Protein AF-0000000086527646 (afdb_homodimer)

pLDDT: mean 82.74, std 19.67, range [22.3, 97.5]

Nearest PDB structures (foldseek):
  8any-assembly1_AO  TM=5.486E-01  e=7.284E+00  Homo sapiens
  6nrb-assembly1_5  TM=3.123E-01  e=3.271E+00  Homo sapiens
  8any-assembly1_AO  TM=5.491E-01  e=6.969E+00  Homo sapiens
  6nrb-assembly1_5  TM=3.124E-01  e=3.099E+00  Homo sapiens

Structure (mmCIF, N/CA/C/O backbone):
data_AF-0000000086527646-model_v1
#
loop_
_entity.id
_entity.type
_entity.pdbx_description
1 polymer 'Uncharacterized protein'
#
loop_
_atom_site.group_PDB
_atom_site.id
_atom_site.type_symbol
_atom_site.label_atom_id
_atom_site.label_alt_id
_atom_site.label_comp_id
_atom_site.label_asym_id
_atom_site.label_entity_id
_atom_site.label_seq_id
_atom_site.pdbx_PDB_ins_code
_atom_site.Cartn_x
_atom_site.Cartn_y
_atom_site.Cartn_z
_atom_site.occupancy
_atom_site.B_iso_or_equiv
_atom_site.auth_seq_id
_atom_site.auth_comp_id
_atom_site.auth_asym_id
_atom_site.auth_atom_id
_atom_site.pdbx_PDB_model_num
ATOM 1 N N . MET A 1 1 ? 7.031 30.953 24.25 1 30.55 1 MET A N 1
ATOM 2 C CA . MET A 1 1 ? 6.867 30.891 22.797 1 30.55 1 MET A CA 1
ATOM 3 C C . MET A 1 1 ? 6.746 29.453 22.312 1 30.55 1 MET A C 1
ATOM 5 O O . MET A 1 1 ? 7.617 28.625 22.594 1 30.55 1 MET A O 1
ATOM 9 N N . GLN A 1 2 ? 5.605 28.828 22.359 1 34.72 2 GLN A N 1
ATOM 10 C CA . GLN A 1 2 ? 5.363 27.406 22.125 1 34.72 2 GLN A CA 1
ATOM 11 C C . GLN A 1 2 ? 5.93 26.969 20.781 1 34.72 2 GLN A C 1
ATOM 13 O O . GLN A 1 2 ? 5.691 27.625 19.75 1 34.72 2 GLN A O 1
ATOM 18 N N . GLN A 1 3 ? 7.18 26.594 20.656 1 35.31 3 GLN A N 1
ATOM 19 C CA . GLN A 1 3 ? 7.844 26.094 19.453 1 35.31 3 GLN A CA 1
ATOM 20 C C . GLN A 1 3 ? 6.895 25.234 18.625 1 35.31 3 GLN A C 1
ATOM 22 O O . GLN A 1 3 ? 6.387 24.219 19.094 1 35.31 3 GLN A O 1
ATOM 27 N N . GLN A 1 4 ? 5.996 25.844 17.812 1 38.97 4 GLN A N 1
ATOM 28 C CA . GLN A 1 4 ? 5.086 25.188 16.875 1 38.97 4 GLN A CA 1
ATOM 29 C C . GLN A 1 4 ? 5.781 24.062 16.125 1 38.97 4 GLN A C 1
ATOM 31 O O . GLN A 1 4 ? 6.855 24.25 15.547 1 38.97 4 GLN A O 1
ATOM 36 N N . SER A 1 5 ? 5.766 22.938 16.594 1 48.06 5 SER A N 1
ATOM 37 C CA . SER A 1 5 ? 6.328 21.766 15.914 1 48.06 5 SER A CA 1
ATOM 38 C C . SER A 1 5 ? 6.18 21.906 14.398 1 48.06 5 SER A C 1
ATOM 40 O O . SER A 1 5 ? 5.16 22.391 13.914 1 48.06 5 SER A O 1
ATOM 42 N N . PRO A 1 6 ? 7.262 22.016 13.672 1 51.5 6 PRO A N 1
ATOM 43 C CA . PRO A 1 6 ? 7.211 22.25 12.227 1 51.5 6 PRO A CA 1
ATOM 44 C C . PRO A 1 6 ? 6.117 21.438 11.531 1 51.5 6 PRO A C 1
ATOM 46 O O . PRO A 1 6 ? 5.961 20.25 11.797 1 51.5 6 PRO A O 1
ATOM 49 N N . THR A 1 7 ? 4.957 22.062 11.172 1 67.38 7 THR A N 1
ATOM 50 C CA . THR A 1 7 ? 3.922 21.453 10.336 1 67.38 7 THR A CA 1
ATOM 51 C C . THR A 1 7 ? 4.535 20.797 9.102 1 67.38 7 THR A C 1
ATOM 53 O O . THR A 1 7 ? 5.234 21.453 8.328 1 67.38 7 THR A O 1
ATOM 56 N N . VAL A 1 8 ? 4.805 19.547 9.141 1 75.5 8 VAL A N 1
ATOM 57 C CA . VAL A 1 8 ? 5.285 18.812 7.973 1 75.5 8 VAL A CA 1
ATOM 58 C C . VAL A 1 8 ? 4.305 18.984 6.816 1 75.5 8 VAL A C 1
ATOM 60 O O . VAL A 1 8 ? 3.1 18.781 6.98 1 75.5 8 VAL A O 1
ATOM 63 N N . SER A 1 9 ? 4.828 19.625 5.727 1 82.38 9 SER A N 1
ATOM 64 C CA . SER A 1 9 ? 4.012 19.797 4.527 1 82.38 9 SER A CA 1
ATOM 65 C C . SER A 1 9 ? 4.199 18.641 3.557 1 82.38 9 SER A C 1
ATOM 67 O O . SER A 1 9 ? 5.203 17.922 3.623 1 82.38 9 SER A O 1
ATOM 69 N N . ILE A 1 10 ? 3.211 18.469 2.678 1 85.06 10 ILE A N 1
ATOM 70 C CA . ILE A 1 10 ? 3.256 17.438 1.651 1 85.06 10 ILE A CA 1
ATOM 71 C C . ILE A 1 10 ? 4.531 17.578 0.823 1 85.06 10 ILE A C 1
ATOM 73 O O . ILE A 1 10 ? 5.141 16.594 0.423 1 85.06 10 ILE A O 1
ATOM 77 N N . ASP A 1 11 ? 5.043 18.781 0.637 1 84.94 11 ASP A N 1
ATOM 78 C CA . ASP A 1 11 ? 6.223 19.062 -0.17 1 84.94 11 ASP A CA 1
ATOM 79 C C . ASP A 1 11 ? 7.492 18.562 0.517 1 84.94 11 ASP A C 1
ATOM 81 O O . ASP A 1 11 ? 8.477 18.234 -0.148 1 84.94 11 ASP A O 1
ATOM 85 N N . ASP A 1 12 ? 7.387 18.438 1.812 1 86.19 12 ASP A N 1
ATOM 86 C CA . ASP A 1 12 ? 8.539 17.984 2.584 1 86.19 12 ASP A CA 1
ATOM 87 C C . ASP A 1 12 ? 8.727 16.469 2.453 1 86.19 12 ASP A C 1
ATOM 89 O O . ASP A 1 12 ? 9.812 15.953 2.725 1 86.19 12 ASP A O 1
ATOM 93 N N . LEU A 1 13 ? 7.691 15.805 2.07 1 86.75 13 LEU A N 1
ATOM 94 C CA . LEU A 1 13 ? 7.727 14.344 2.035 1 86.75 13 LEU A CA 1
ATOM 95 C C . LEU A 1 13 ? 8.273 13.852 0.703 1 86.75 13 LEU A C 1
ATOM 97 O O . LEU A 1 13 ? 8.547 12.656 0.546 1 86.75 13 LEU A O 1
ATOM 101 N N . ASP A 1 14 ? 8.539 14.664 -0.226 1 83.88 14 ASP A N 1
ATOM 102 C CA . ASP A 1 14 ? 9.133 14.305 -1.513 1 83.88 14 ASP A CA 1
ATOM 103 C C . ASP A 1 14 ? 8.5 13.031 -2.068 1 83.88 14 ASP A C 1
ATOM 105 O O . ASP A 1 14 ? 9.211 12.086 -2.422 1 83.88 14 ASP A O 1
ATOM 109 N N . LEU A 1 15 ? 7.18 12.961 -2.148 1 86.94 15 LEU A N 1
ATOM 110 C CA . LEU A 1 15 ? 6.453 11.805 -2.664 1 86.94 15 LEU A CA 1
ATOM 111 C C . LEU A 1 15 ? 6.441 11.805 -4.188 1 86.94 15 LEU A C 1
ATOM 113 O O . LEU A 1 15 ? 6 12.773 -4.812 1 86.94 15 LEU A O 1
ATOM 117 N N . PRO A 1 16 ? 6.941 10.758 -4.688 1 83.69 16 PRO A N 1
ATOM 118 C CA . PRO A 1 16 ? 6.887 10.68 -6.152 1 83.69 16 PRO A CA 1
ATOM 119 C C . PRO A 1 16 ? 5.508 10.297 -6.672 1 83.69 16 PRO A C 1
ATOM 121 O O . PRO A 1 16 ? 4.789 9.531 -6.023 1 83.69 16 PRO A O 1
ATOM 124 N N . GLY A 1 17 ? 5.125 10.867 -7.816 1 84.94 17 GLY A N 1
ATOM 125 C CA . GLY A 1 17 ? 3.975 10.375 -8.562 1 84.94 17 GLY A CA 1
ATOM 126 C C . GLY A 1 17 ? 2.648 10.781 -7.945 1 84.94 17 GLY A C 1
ATOM 127 O O . GLY A 1 17 ? 1.656 10.062 -8.062 1 84.94 17 GLY A O 1
ATOM 128 N N . VAL A 1 18 ? 2.621 11.914 -7.293 1 90.25 18 VAL A N 1
ATOM 129 C CA . VAL A 1 18 ? 1.354 12.383 -6.738 1 90.25 18 VAL A CA 1
ATOM 130 C C . VAL A 1 18 ? 0.375 12.68 -7.871 1 90.25 18 VAL A C 1
ATOM 132 O O . VAL A 1 18 ? 0.661 13.5 -8.742 1 90.25 18 VAL A O 1
ATOM 135 N N . PRO A 1 19 ? -0.742 11.992 -7.832 1 91.19 19 PRO A N 1
ATOM 136 C CA . PRO A 1 19 ? -1.742 12.32 -8.852 1 91.19 19 PRO A CA 1
ATOM 137 C C . PRO A 1 19 ? -2.203 13.773 -8.773 1 91.19 19 PRO A C 1
ATOM 139 O O . PRO A 1 19 ? -2.379 14.312 -7.68 1 91.19 19 PRO A O 1
ATOM 142 N N . ASP A 1 20 ? -2.49 14.383 -9.922 1 92.06 20 ASP A N 1
ATOM 143 C CA . ASP A 1 20 ? -2.93 15.773 -9.977 1 92.06 20 ASP A CA 1
ATOM 144 C C . ASP A 1 20 ? -4.223 15.977 -9.195 1 92.06 20 ASP A C 1
ATOM 146 O O . ASP A 1 20 ? -4.406 17 -8.539 1 92.06 20 ASP A O 1
ATOM 150 N N . SER A 1 21 ? -5.02 14.945 -9.312 1 93.25 21 SER A N 1
ATOM 151 C CA . SER A 1 21 ? -6.332 15.031 -8.68 1 93.25 21 SER A CA 1
ATOM 152 C C . SER A 1 21 ? -6.211 15.062 -7.16 1 93.25 21 SER A C 1
ATOM 154 O O . SER A 1 21 ? -7.156 15.438 -6.465 1 93.25 21 SER A O 1
ATOM 156 N N . LEU A 1 22 ? -5.027 14.648 -6.684 1 94.56 22 LEU A N 1
ATOM 157 C CA . LEU A 1 22 ? -4.84 14.586 -5.238 1 94.56 22 LEU A CA 1
ATOM 158 C C . LEU A 1 22 ? -4.082 15.812 -4.738 1 94.56 22 LEU A C 1
ATOM 160 O O . LEU A 1 22 ? -4.051 16.078 -3.533 1 94.56 22 LEU A O 1
ATOM 164 N N . ARG A 1 23 ? -3.621 16.422 -5.816 1 88.12 23 ARG A N 1
ATOM 165 C CA . ARG A 1 23 ? -2.848 17.609 -5.441 1 88.12 23 ARG A CA 1
ATOM 166 C C . ARG A 1 23 ? -3.725 18.625 -4.734 1 88.12 23 ARG A C 1
ATOM 168 O O . ARG A 1 23 ? -4.816 18.953 -5.207 1 88.12 23 ARG A O 1
ATOM 175 N N . GLY A 1 24 ? -3.469 19.094 -3.594 1 89.5 24 GLY A N 1
ATOM 176 C CA . GLY A 1 24 ? -4.227 20.094 -2.848 1 89.5 24 GLY A CA 1
ATOM 177 C C . GLY A 1 24 ? -5.199 19.484 -1.857 1 89.5 24 GLY A C 1
ATOM 178 O O . GLY A 1 24 ? -5.793 20.188 -1.044 1 89.5 24 GLY A O 1
ATOM 179 N N . ARG A 1 25 ? -5.469 18.172 -2.145 1 94.75 25 ARG A N 1
ATOM 180 C CA . ARG A 1 25 ? -6.387 17.484 -1.238 1 94.75 25 ARG A CA 1
ATOM 181 C C . ARG A 1 25 ? -5.629 16.766 -0.128 1 94.75 25 ARG A C 1
ATOM 183 O O . ARG A 1 25 ? -6.219 16.391 0.886 1 94.75 25 ARG A O 1
ATOM 190 N N . LEU A 1 26 ? -4.344 16.594 -0.354 1 95.38 26 LEU A N 1
ATOM 191 C CA . LEU A 1 26 ? -3.551 15.797 0.574 1 95.38 26 LEU A CA 1
ATOM 192 C C . LEU A 1 26 ? -3.258 16.578 1.85 1 95.38 26 LEU A C 1
ATOM 194 O O . LEU A 1 26 ? -2.98 17.781 1.798 1 95.38 26 LEU A O 1
ATOM 198 N N . GLU A 1 27 ? -3.426 15.922 2.963 1 93.06 27 GLU A N 1
ATOM 199 C CA . GLU A 1 27 ? -3.016 16.422 4.27 1 93.06 27 GLU A CA 1
ATOM 200 C C . GLU A 1 27 ? -2.037 15.469 4.945 1 93.06 27 GLU A C 1
ATOM 202 O O . GLU A 1 27 ? -2.021 14.273 4.645 1 93.06 27 GLU A O 1
ATOM 207 N N . VAL A 1 28 ? -1.204 16.016 5.785 1 91.94 28 VAL A N 1
ATOM 208 C CA . VAL A 1 28 ? -0.198 15.242 6.496 1 91.94 28 VAL A CA 1
ATOM 209 C C . VAL A 1 28 ? -0.575 15.125 7.969 1 91.94 28 VAL A C 1
ATOM 211 O O . VAL A 1 28 ? -0.988 16.109 8.586 1 91.94 28 VAL A O 1
ATOM 214 N N . ASP A 1 29 ? -0.6 13.898 8.398 1 88.62 29 ASP A N 1
ATOM 215 C CA . ASP A 1 29 ? -0.748 13.625 9.828 1 88.62 29 ASP A CA 1
ATOM 216 C C . ASP A 1 29 ? 0.553 13.094 10.422 1 88.62 29 ASP A C 1
ATOM 218 O O . ASP A 1 29 ? 1.092 12.094 9.953 1 88.62 29 ASP A O 1
ATOM 222 N N . THR A 1 30 ? 1.054 13.75 11.422 1 83 30 THR A N 1
ATOM 223 C CA . THR A 1 30 ? 2.287 13.312 12.062 1 83 30 THR A CA 1
ATOM 224 C C . THR A 1 30 ? 2.002 12.75 13.453 1 83 30 THR A C 1
ATOM 226 O O . THR A 1 30 ? 2.928 12.453 14.219 1 83 30 THR A O 1
ATOM 229 N N . SER A 1 31 ? 0.784 12.719 13.789 1 72.5 31 SER A N 1
ATOM 230 C CA . SER A 1 31 ? 0.425 12.336 15.156 1 72.5 31 SER A CA 1
ATOM 231 C C . SER A 1 31 ? 0.468 10.82 15.328 1 72.5 31 SER A C 1
ATOM 233 O O . SER A 1 31 ? 0.806 10.328 16.406 1 72.5 31 SER A O 1
ATOM 235 N N . ALA A 1 32 ? 0.2 10.18 14.242 1 60.31 32 ALA A N 1
ATOM 236 C CA . ALA A 1 32 ? -0.006 8.742 14.383 1 60.31 32 ALA A CA 1
ATOM 237 C C . ALA A 1 32 ? 1.277 7.973 14.086 1 60.31 32 ALA A C 1
ATOM 239 O O . ALA A 1 32 ? 2.047 8.352 13.203 1 60.31 32 ALA A O 1
ATOM 240 N N . GLU A 1 33 ? 1.495 6.973 14.82 1 64.56 33 GLU A N 1
ATOM 241 C CA . GLU A 1 33 ? 2.467 5.902 14.625 1 64.56 33 GLU A CA 1
ATOM 242 C C . GLU A 1 33 ? 3.895 6.445 14.617 1 64.56 33 GLU A C 1
ATOM 244 O O . GLU A 1 33 ? 4.82 5.766 14.172 1 64.56 33 GLU A O 1
ATOM 249 N N . GLY A 1 34 ? 4.141 7.863 15.047 1 69.88 34 GLY A N 1
ATOM 250 C CA . GLY A 1 34 ? 5.484 8.398 15.188 1 69.88 34 GLY A CA 1
ATOM 251 C C . GLY A 1 34 ? 6.086 8.852 13.867 1 69.88 34 GLY A C 1
ATOM 252 O O . GLY A 1 34 ? 7.254 9.242 13.82 1 69.88 34 GLY A O 1
ATOM 253 N N . HIS A 1 35 ? 5.375 8.562 12.797 1 81 35 HIS A N 1
ATOM 254 C CA . HIS A 1 35 ? 5.859 9.055 11.508 1 81 35 HIS A CA 1
ATOM 255 C C . HIS A 1 35 ? 4.723 9.641 10.68 1 81 35 HIS A C 1
ATOM 257 O O . HIS A 1 35 ? 3.549 9.43 10.992 1 81 35 HIS A O 1
ATOM 263 N N . SER A 1 36 ? 5.133 10.391 9.727 1 89.19 36 SER A N 1
ATOM 264 C CA . SER A 1 36 ? 4.152 11.086 8.898 1 89.19 36 SER A CA 1
ATOM 265 C C . SER A 1 36 ? 3.318 10.102 8.078 1 89.19 36 SER A C 1
ATOM 267 O O . SER A 1 36 ? 3.846 9.117 7.562 1 89.19 36 SER A O 1
ATOM 269 N N . GLN A 1 37 ? 2.004 10.328 8.086 1 93 37 GLN A N 1
ATOM 270 C CA . GLN A 1 37 ? 1.072 9.695 7.16 1 93 37 GLN A CA 1
ATOM 271 C C . GLN A 1 37 ? 0.335 10.734 6.32 1 93 37 GLN A C 1
ATOM 273 O O . GLN A 1 37 ? 0.151 11.875 6.754 1 93 37 GLN A O 1
ATOM 278 N N . ILE A 1 38 ? -0.019 10.312 5.129 1 95.44 38 ILE A N 1
ATOM 279 C CA . ILE A 1 38 ? -0.785 11.227 4.289 1 95.44 38 ILE A CA 1
ATOM 280 C C . ILE A 1 38 ? -2.199 10.68 4.094 1 95.44 38 ILE A C 1
ATOM 282 O O . ILE A 1 38 ? -2.422 9.469 4.164 1 95.44 38 ILE A O 1
ATOM 286 N N . GLY A 1 39 ? -3.146 11.539 3.918 1 96.38 39 GLY A N 1
ATOM 287 C CA . GLY A 1 39 ? -4.535 11.195 3.668 1 96.38 39 GLY A CA 1
ATOM 288 C C . GLY A 1 39 ? -5.348 12.344 3.105 1 96.38 39 GLY A C 1
ATOM 289 O O . GLY A 1 39 ? -4.789 13.375 2.707 1 96.38 39 GLY A O 1
ATOM 290 N N . ILE A 1 40 ? -6.613 12.102 2.938 1 96.88 40 ILE A N 1
ATOM 291 C CA . ILE A 1 40 ? -7.574 13.133 2.555 1 96.88 40 ILE A CA 1
ATOM 292 C C . ILE A 1 40 ? -8.625 13.289 3.652 1 96.88 40 ILE A C 1
ATOM 294 O O . ILE A 1 40 ? -8.922 12.344 4.383 1 96.88 40 ILE A O 1
ATOM 298 N N . VAL A 1 41 ? -9.078 14.492 3.752 1 95.75 41 VAL A N 1
ATOM 299 C CA . VAL A 1 41 ? -10.125 14.719 4.738 1 95.75 41 VAL A CA 1
ATOM 300 C C . VAL A 1 41 ? -11.492 14.422 4.125 1 95.75 41 VAL A C 1
ATOM 302 O O . VAL A 1 41 ? -11.812 14.906 3.037 1 95.75 41 VAL A O 1
ATOM 305 N N . HIS A 1 42 ? -12.234 13.547 4.746 1 95.5 42 HIS A N 1
ATOM 306 C CA . HIS A 1 42 ? -13.609 13.211 4.391 1 95.5 42 HIS A CA 1
ATOM 307 C C . HIS A 1 42 ? -14.523 13.281 5.609 1 95.5 42 HIS A C 1
ATOM 309 O O . HIS A 1 42 ? -14.305 12.578 6.598 1 95.5 42 HIS A O 1
ATOM 315 N N . ASP A 1 43 ? -15.531 14.211 5.594 1 95.56 43 ASP A N 1
ATOM 316 C CA . ASP A 1 43 ? -16.469 14.422 6.688 1 95.56 43 ASP A CA 1
ATOM 317 C C . ASP A 1 43 ? -15.742 14.703 7.996 1 95.56 43 ASP A C 1
ATOM 319 O O . ASP A 1 43 ? -16.078 14.141 9.039 1 95.56 43 ASP A O 1
ATOM 323 N N . GLY A 1 44 ? -14.664 15.375 7.887 1 93.56 44 GLY A N 1
ATOM 324 C CA . GLY A 1 44 ? -13.945 15.859 9.055 1 93.56 44 GLY A CA 1
ATOM 325 C C . GLY A 1 44 ? -12.922 14.867 9.578 1 93.56 44 GLY A C 1
ATOM 326 O O . GLY A 1 44 ? -12.258 15.133 10.578 1 93.56 44 GLY A O 1
ATOM 327 N N . VAL A 1 45 ? -12.82 13.711 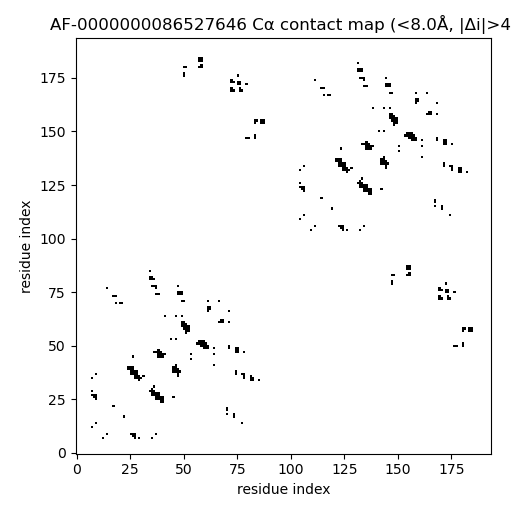8.93 1 94.38 45 VAL A N 1
ATOM 328 C CA . VAL A 1 45 ? -11.883 12.688 9.367 1 94.38 45 VAL A CA 1
ATOM 329 C C . VAL A 1 45 ? -10.789 12.5 8.32 1 94.38 45 VAL A C 1
ATOM 331 O O . VAL A 1 45 ? -11.07 12.484 7.117 1 94.38 45 VAL A O 1
ATOM 334 N N . LEU A 1 46 ? -9.5 12.438 8.805 1 94.56 46 LEU A N 1
ATOM 335 C CA . LEU A 1 46 ? -8.398 12.172 7.887 1 94.56 46 LEU A CA 1
ATOM 336 C C . LEU A 1 46 ? -8.336 10.695 7.523 1 94.56 46 LEU A C 1
ATOM 338 O O . LEU A 1 46 ? -8.062 9.852 8.383 1 94.56 46 LEU A O 1
ATOM 342 N N . ILE A 1 47 ? -8.57 10.422 6.242 1 96.12 47 ILE A N 1
ATOM 343 C CA . ILE A 1 47 ? -8.562 9.055 5.734 1 96.12 47 ILE A CA 1
ATOM 344 C C . ILE A 1 47 ? -7.168 8.703 5.219 1 96.12 47 ILE A C 1
ATOM 346 O O . ILE A 1 47 ? -6.746 9.211 4.172 1 96.12 47 ILE A O 1
ATOM 350 N N . THR A 1 48 ? -6.516 7.789 5.988 1 95.69 48 THR A N 1
ATOM 351 C CA . THR A 1 48 ? -5.176 7.375 5.594 1 95.69 48 THR A CA 1
ATOM 352 C C . THR A 1 48 ? -5.195 5.957 5.031 1 95.69 48 THR A C 1
ATOM 354 O O . THR A 1 48 ? -4.242 5.531 4.375 1 95.69 48 THR A O 1
ATOM 357 N N . ALA A 1 49 ? -6.266 5.227 5.355 1 95.88 49 ALA A N 1
ATOM 358 C CA . ALA A 1 49 ? -6.477 3.855 4.902 1 95.88 49 ALA A CA 1
ATOM 359 C C . ALA A 1 49 ? -7.789 3.727 4.133 1 95.88 49 ALA A C 1
ATOM 361 O O . ALA A 1 49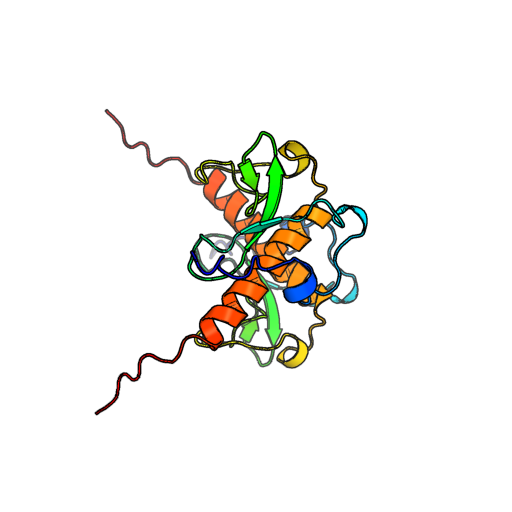 ? -8.805 3.305 4.691 1 95.88 49 ALA A O 1
ATOM 362 N N . PRO A 1 50 ? -7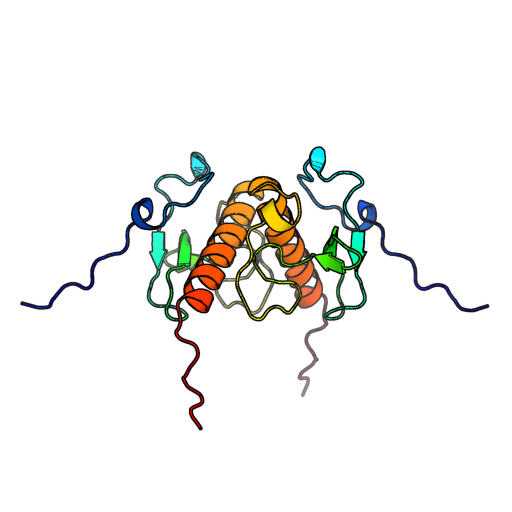.676 3.998 2.889 1 97 50 PRO A N 1
ATOM 363 C CA . PRO A 1 50 ? -8.906 4.246 2.139 1 97 50 PRO A CA 1
ATOM 364 C C . PRO A 1 50 ? -9.695 2.965 1.857 1 97 50 PRO A C 1
ATOM 366 O O . PRO A 1 50 ? -10.812 3.023 1.341 1 97 50 PRO A O 1
ATOM 369 N N . TYR A 1 51 ? -9.133 1.828 2.238 1 96.56 51 TYR A N 1
ATOM 370 C CA . TYR A 1 51 ? -9.852 0.575 2.031 1 96.56 51 TYR A CA 1
ATOM 371 C C . TYR A 1 51 ? -10.461 0.074 3.332 1 96.56 51 TYR A C 1
ATOM 373 O O . TYR A 1 51 ? -11.086 -0.989 3.363 1 96.56 51 TYR A O 1
ATOM 381 N N . TYR A 1 52 ? -10.32 0.878 4.395 1 95.06 52 TYR A N 1
ATOM 382 C CA . TYR A 1 52 ? -10.945 0.605 5.684 1 95.06 52 TYR A CA 1
ATOM 383 C C . TYR A 1 52 ? -11.961 1.681 6.039 1 95.06 52 TYR A C 1
ATOM 385 O O . TYR A 1 52 ? -11.82 2.838 5.637 1 95.06 52 TYR A O 1
ATOM 393 N N . ASP A 1 53 ? -12.867 1.259 6.824 1 93.44 53 ASP A N 1
ATOM 394 C CA . ASP A 1 53 ? -13.797 2.254 7.355 1 93.44 53 ASP A CA 1
ATOM 395 C C . ASP A 1 53 ? -13.117 3.127 8.406 1 93.44 53 ASP A C 1
ATOM 397 O O . ASP A 1 53 ? -11.969 2.881 8.781 1 93.44 53 ASP A O 1
ATOM 401 N N . VAL A 1 54 ? -13.695 4.266 8.758 1 90.75 54 VAL A N 1
ATOM 402 C CA . VAL A 1 54 ? -13.102 5.242 9.672 1 90.75 54 VAL A CA 1
ATOM 403 C C . VAL A 1 54 ? -12.727 4.562 10.984 1 90.75 54 VAL A C 1
ATOM 405 O O . VAL A 1 54 ? -11.695 4.883 11.578 1 90.75 54 VAL A O 1
ATOM 408 N N . GLY A 1 55 ? -13.445 3.523 11.391 1 85.69 55 GLY A N 1
ATOM 409 C CA . GLY A 1 55 ? -13.133 2.793 12.609 1 85.69 55 GLY A CA 1
ATOM 410 C C . GLY A 1 55 ? -12.156 1.649 12.383 1 85.69 55 GLY A C 1
ATOM 411 O O . GLY A 1 55 ? -11.742 0.987 13.336 1 85.69 55 GLY A O 1
ATOM 412 N N . MET A 1 56 ? -11.711 1.44 11.219 1 87.38 56 MET A N 1
ATOM 413 C CA . MET A 1 56 ? -10.758 0.413 10.812 1 87.38 56 MET A CA 1
ATOM 414 C C . MET A 1 56 ? -11.219 -0.968 11.273 1 87.38 56 MET A C 1
ATOM 416 O O . MET A 1 56 ? -10.398 -1.8 11.672 1 87.38 56 MET A O 1
ATOM 420 N N . THR A 1 57 ? -12.438 -1.133 11.344 1 85.94 57 THR A N 1
ATOM 421 C CA . THR A 1 57 ? -12.984 -2.412 11.789 1 85.94 57 THR A CA 1
ATOM 422 C C . THR A 1 57 ? -13.547 -3.201 10.617 1 85.94 57 THR A C 1
ATOM 424 O O . THR A 1 57 ? -13.789 -4.406 10.727 1 85.94 57 THR A O 1
ATOM 427 N N . GLY A 1 58 ? -13.719 -2.516 9.508 1 87.88 58 GLY A N 1
ATOM 428 C CA . GLY A 1 58 ? -14.305 -3.154 8.336 1 87.88 58 GLY A CA 1
ATOM 429 C C . GLY A 1 58 ? -13.797 -2.572 7.031 1 87.88 58 GLY A C 1
ATOM 430 O O . GLY A 1 58 ? -12.922 -1.703 7.027 1 87.88 58 GLY A O 1
ATOM 431 N N . ARG A 1 59 ? -14.242 -3.141 6.027 1 93.44 59 ARG 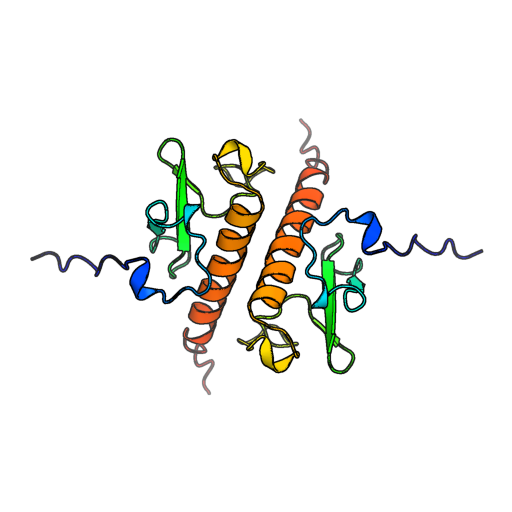A N 1
ATOM 432 C CA . ARG A 1 59 ? -13.859 -2.734 4.68 1 93.44 59 ARG A CA 1
ATOM 433 C C . ARG A 1 59 ? -14.641 -1.501 4.234 1 93.44 59 ARG A C 1
ATOM 435 O O . ARG A 1 59 ? -15.789 -1.313 4.633 1 93.44 59 ARG A O 1
ATOM 442 N N . ALA A 1 60 ? -13.977 -0.65 3.459 1 95 60 ALA A N 1
ATOM 443 C CA . ALA A 1 60 ? -14.617 0.467 2.766 1 95 60 ALA A CA 1
ATOM 444 C C . ALA A 1 60 ? -14.195 0.511 1.298 1 95 60 ALA A C 1
ATOM 446 O O . ALA A 1 60 ? -13.156 -0.03 0.927 1 95 60 ALA A O 1
ATOM 447 N N . GLU A 1 61 ? -15.055 1.088 0.539 1 95.94 61 GLU A N 1
ATOM 448 C CA . GLU A 1 61 ? -14.711 1.386 -0.848 1 95.94 61 GLU A CA 1
ATOM 449 C C . GLU A 1 61 ? -14.188 2.811 -0.994 1 95.94 61 GLU A C 1
ATOM 451 O O . GLU A 1 61 ? -14.773 3.75 -0.445 1 95.94 61 GLU A O 1
ATOM 456 N N . PRO A 1 62 ? -13.125 2.941 -1.72 1 96.69 62 PRO A N 1
ATOM 457 C CA . PRO A 1 62 ? -12.547 4.277 -1.876 1 96.69 62 PRO A CA 1
ATOM 458 C C . PRO A 1 62 ? -13.562 5.312 -2.35 1 96.69 62 PRO A C 1
ATOM 460 O O . PRO A 1 62 ? -13.484 6.48 -1.97 1 96.69 62 PRO A O 1
ATOM 463 N N . ASN A 1 63 ? -14.516 4.898 -3.119 1 97.06 63 ASN A N 1
ATOM 464 C CA . ASN A 1 63 ? -15.516 5.828 -3.641 1 97.06 63 ASN A CA 1
ATOM 465 C C . ASN A 1 63 ? -16.344 6.441 -2.52 1 97.06 63 ASN A C 1
ATOM 467 O O . ASN A 1 63 ? -16.922 7.52 -2.684 1 97.06 63 ASN A O 1
ATOM 471 N N . GLU A 1 64 ? -16.438 5.785 -1.404 1 96.69 64 GLU A N 1
ATOM 472 C CA . GLU A 1 64 ? -17.141 6.332 -0.241 1 96.69 64 GLU A CA 1
ATOM 473 C C . GLU A 1 64 ? -16.453 7.609 0.254 1 96.69 64 GLU A C 1
ATOM 475 O O . GLU A 1 64 ? -17.109 8.453 0.877 1 96.69 64 GLU A O 1
ATOM 480 N N . TYR A 1 65 ? -15.188 7.719 -0.106 1 97.5 65 TYR A N 1
ATOM 481 C CA . TYR A 1 65 ? -14.43 8.883 0.338 1 97.5 65 TYR A CA 1
ATOM 482 C C . TYR A 1 65 ? -14.141 9.82 -0.826 1 97.5 65 TYR A C 1
ATOM 484 O O . TYR A 1 65 ? -13.312 10.727 -0.711 1 97.5 65 TYR A O 1
ATOM 492 N N . GLY A 1 66 ? -14.758 9.539 -1.96 1 96.62 66 GLY A N 1
ATOM 493 C CA . GLY A 1 66 ? -14.555 10.383 -3.127 1 96.62 66 GLY A CA 1
ATOM 494 C C . GLY A 1 66 ? -13.234 10.117 -3.828 1 96.62 66 GLY A C 1
ATOM 495 O O . GLY A 1 66 ? -12.695 10.992 -4.508 1 96.62 66 GLY A O 1
ATOM 496 N N . LEU A 1 67 ? -12.688 8.945 -3.645 1 97.31 67 LEU A N 1
ATOM 497 C CA . LEU A 1 67 ? -11.422 8.578 -4.262 1 97.31 67 LEU A CA 1
ATOM 498 C C . LEU A 1 67 ? -11.633 7.566 -5.379 1 97.31 67 LEU A C 1
ATOM 500 O O . LEU A 1 67 ? -12.492 6.688 -5.277 1 97.31 67 LEU A O 1
ATOM 504 N N . THR A 1 68 ? -10.852 7.73 -6.395 1 95.38 68 THR A N 1
ATOM 505 C CA . THR A 1 68 ? -10.727 6.645 -7.363 1 95.38 68 THR A CA 1
ATOM 506 C C . THR A 1 68 ? -9.82 5.543 -6.824 1 95.38 68 THR A C 1
ATOM 508 O O . THR A 1 68 ? -9.125 5.738 -5.824 1 95.38 68 THR A O 1
ATOM 511 N N . ILE A 1 69 ? -9.828 4.43 -7.453 1 94.38 69 ILE A N 1
ATOM 512 C CA . ILE A 1 69 ? -8.953 3.324 -7.074 1 94.38 69 ILE A CA 1
ATOM 513 C C . ILE A 1 69 ? -7.496 3.76 -7.191 1 94.38 69 ILE A C 1
ATOM 515 O O . ILE A 1 69 ? -6.684 3.479 -6.309 1 94.38 69 ILE A O 1
ATOM 519 N N . ALA A 1 70 ? -7.203 4.512 -8.25 1 93.19 70 ALA A N 1
ATOM 520 C CA . ALA A 1 70 ? -5.836 4.977 -8.461 1 93.19 70 ALA A CA 1
ATOM 521 C C . ALA A 1 70 ? -5.387 5.902 -7.332 1 93.19 70 ALA A C 1
ATOM 523 O O . ALA A 1 70 ? -4.254 5.805 -6.859 1 93.19 70 ALA A O 1
ATOM 524 N N . GLU A 1 71 ? -6.273 6.723 -6.918 1 95.75 71 GLU A N 1
ATOM 525 C CA . GLU A 1 71 ? -5.965 7.641 -5.824 1 95.75 71 GLU A CA 1
ATOM 526 C C . GLU A 1 71 ? -5.781 6.891 -4.512 1 95.75 71 GLU A C 1
ATOM 528 O O . GLU A 1 71 ? -4.855 7.172 -3.75 1 95.75 71 GLU A O 1
ATOM 533 N N . ALA A 1 72 ? -6.641 5.93 -4.258 1 97.25 72 ALA A N 1
ATOM 534 C CA . ALA A 1 72 ? -6.555 5.113 -3.049 1 97.25 72 ALA A CA 1
ATOM 535 C C . ALA A 1 72 ? -5.254 4.309 -3.023 1 97.25 72 ALA A C 1
ATOM 537 O O . ALA A 1 72 ? -4.578 4.246 -1.996 1 97.25 72 ALA A O 1
ATOM 538 N N . ASP A 1 73 ? -4.914 3.773 -4.141 1 96 73 ASP A N 1
ATOM 539 C CA . ASP A 1 73 ? -3.672 3.014 -4.258 1 96 73 ASP A CA 1
ATOM 540 C C . ASP A 1 73 ? -2.459 3.895 -3.967 1 96 73 ASP A C 1
ATOM 542 O O . ASP A 1 73 ? -1.5 3.449 -3.332 1 96 73 ASP A O 1
ATOM 546 N N . PHE A 1 74 ? -2.488 5.086 -4.398 1 95.56 74 PHE A N 1
ATOM 547 C CA . PHE A 1 74 ? -1.392 6.012 -4.141 1 95.56 74 PHE A CA 1
ATOM 548 C C . PHE A 1 74 ? -1.218 6.238 -2.643 1 95.56 74 PHE A C 1
ATOM 550 O O . PHE A 1 74 ? -0.099 6.188 -2.127 1 95.56 74 PHE A O 1
ATOM 557 N N . LEU A 1 75 ? -2.318 6.5 -1.966 1 96.88 75 LEU A N 1
ATOM 558 C CA . LEU A 1 75 ? -2.252 6.75 -0.53 1 96.88 75 LEU A CA 1
ATOM 559 C C . LEU A 1 75 ? -1.65 5.555 0.202 1 96.88 75 LEU A C 1
ATOM 561 O O . LEU A 1 75 ? -0.782 5.723 1.062 1 96.88 75 LEU A O 1
ATOM 565 N N . VAL A 1 76 ? -2.098 4.387 -0.161 1 96.88 76 VAL A N 1
ATOM 566 C CA . VAL A 1 76 ? -1.618 3.164 0.476 1 96.88 76 VAL A CA 1
ATOM 567 C C . VAL A 1 76 ? -0.114 3.023 0.256 1 96.88 76 VAL A C 1
ATOM 569 O O . VAL A 1 76 ? 0.643 2.82 1.209 1 96.88 76 VAL A O 1
ATOM 572 N N . ALA A 1 77 ? 0.301 3.172 -0.958 1 96.44 77 ALA A N 1
ATOM 573 C CA . ALA A 1 77 ? 1.706 2.977 -1.306 1 96.44 77 ALA A CA 1
ATOM 574 C C . ALA A 1 77 ? 2.582 4.055 -0.675 1 96.44 77 ALA A C 1
ATOM 576 O O . ALA A 1 77 ? 3.664 3.762 -0.16 1 96.44 77 ALA A O 1
ATOM 577 N N . ALA A 1 78 ? 2.148 5.285 -0.739 1 95.06 78 ALA A N 1
ATOM 578 C CA . ALA A 1 78 ? 2.904 6.387 -0.151 1 95.06 78 ALA A CA 1
ATOM 579 C C . ALA A 1 78 ? 3.098 6.184 1.349 1 95.06 78 ALA A C 1
ATOM 581 O O . ALA A 1 78 ? 4.195 6.379 1.873 1 95.06 78 ALA A O 1
ATOM 582 N N . ASN A 1 79 ? 2.076 5.754 2.033 1 94.94 79 ASN A N 1
ATOM 583 C CA . ASN A 1 79 ? 2.17 5.566 3.479 1 94.94 79 ASN A CA 1
ATOM 584 C C . ASN A 1 79 ? 3.066 4.383 3.834 1 94.94 79 ASN A C 1
ATOM 586 O O . ASN A 1 79 ? 3.754 4.406 4.855 1 94.94 79 ASN A O 1
ATOM 590 N N . GLU A 1 80 ? 3.039 3.4 2.992 1 94.12 80 GLU A N 1
ATOM 591 C CA . GLU A 1 80 ? 3.99 2.309 3.184 1 94.12 80 GLU A CA 1
ATOM 592 C C . GLU A 1 80 ? 5.43 2.805 3.068 1 94.12 80 GLU A C 1
ATOM 594 O O . GLU A 1 80 ? 6.277 2.465 3.895 1 94.12 80 GLU A O 1
ATOM 599 N N . ARG A 1 81 ? 5.711 3.607 2.098 1 93 81 ARG A N 1
ATOM 600 C CA . ARG A 1 81 ? 7.059 4.141 1.917 1 93 81 ARG A CA 1
ATOM 601 C C . ARG A 1 81 ? 7.473 4.996 3.111 1 93 81 ARG A C 1
ATOM 603 O O . ARG A 1 81 ? 8.609 4.906 3.582 1 93 81 ARG A O 1
ATOM 610 N N . LEU A 1 82 ? 6.578 5.793 3.584 1 91.12 82 LEU A N 1
ATOM 611 C CA . LEU A 1 82 ? 6.863 6.637 4.738 1 91.12 82 LEU A CA 1
ATOM 612 C C . LEU A 1 82 ? 7.137 5.793 5.977 1 91.12 82 LEU A C 1
ATOM 614 O O . LEU A 1 82 ? 8.031 6.109 6.766 1 91.12 82 LEU A O 1
ATOM 618 N N . THR A 1 83 ? 6.375 4.727 6.121 1 90.5 83 THR A N 1
ATOM 619 C CA . THR A 1 83 ? 6.555 3.828 7.254 1 90.5 83 THR A CA 1
ATOM 620 C C . THR A 1 83 ? 7.926 3.168 7.211 1 90.5 83 THR A C 1
ATOM 622 O O . THR A 1 83 ? 8.625 3.104 8.227 1 90.5 83 THR A O 1
ATOM 625 N N . VAL A 1 84 ? 8.305 2.736 6.121 1 90.44 84 VAL A N 1
ATOM 626 C CA . VAL A 1 84 ? 9.578 2.045 5.949 1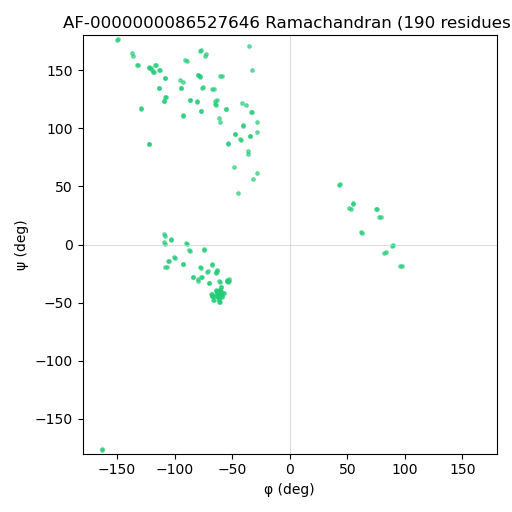 90.44 84 VAL A CA 1
ATOM 627 C C . VAL A 1 84 ? 10.734 3.016 6.191 1 90.44 84 VAL A C 1
ATOM 629 O O . VAL A 1 84 ? 11.727 2.66 6.824 1 90.44 84 VAL A O 1
ATOM 632 N N . GLU A 1 85 ? 10.594 4.203 5.617 1 87.06 85 GLU A N 1
ATOM 633 C CA . GLU A 1 85 ? 11.609 5.227 5.82 1 87.06 85 GLU A CA 1
ATOM 634 C C . GLU A 1 85 ? 11.797 5.535 7.301 1 87.06 85 GLU A C 1
ATOM 636 O O . GLU A 1 85 ? 12.93 5.664 7.777 1 87.06 85 GLU A O 1
ATOM 641 N N . TYR A 1 86 ? 10.711 5.609 7.961 1 84.94 86 TYR A N 1
ATOM 642 C CA . TYR A 1 86 ? 10.766 5.891 9.391 1 84.94 86 TYR A CA 1
ATOM 643 C C . TYR A 1 86 ? 11.43 4.742 10.141 1 84.94 86 TYR A C 1
ATOM 645 O O . TYR A 1 86 ? 12.297 4.973 10.992 1 84.94 86 TYR A O 1
ATOM 653 N N . ALA A 1 87 ? 11.023 3.514 9.875 1 83.31 87 ALA A N 1
ATOM 654 C CA . ALA A 1 87 ? 11.547 2.334 10.555 1 83.31 87 ALA A CA 1
ATOM 655 C C . ALA A 1 87 ? 13.047 2.182 10.312 1 83.31 87 ALA A C 1
ATOM 657 O O . ALA A 1 87 ? 13.773 1.657 11.164 1 83.31 87 ALA A O 1
ATOM 658 N N . SER A 1 88 ? 13.461 2.611 9.18 1 82.19 88 SER A N 1
ATOM 659 C CA . SER A 1 88 ? 14.867 2.459 8.828 1 82.19 88 SER A CA 1
ATOM 660 C C . SER A 1 88 ? 15.727 3.49 9.555 1 82.19 88 SER A C 1
ATOM 662 O O . SER A 1 88 ? 16.938 3.303 9.695 1 82.19 88 SER A O 1
ATOM 664 N N . ARG A 1 89 ? 15.109 4.637 9.867 1 74.69 89 ARG A N 1
ATOM 665 C CA . ARG A 1 89 ? 15.836 5.684 10.57 1 74.69 89 ARG A CA 1
ATOM 666 C C . ARG A 1 89 ? 15.828 5.438 12.078 1 74.69 89 ARG A C 1
ATOM 668 O O . ARG A 1 89 ? 16.641 6.004 12.812 1 74.69 89 ARG A O 1
ATOM 675 N N . ALA A 1 90 ? 14.766 4.766 12.484 1 61.97 90 ALA A N 1
ATOM 676 C CA . ALA A 1 90 ? 14.727 4.523 13.922 1 61.97 90 ALA A CA 1
ATOM 677 C C . ALA A 1 90 ? 15.93 3.705 14.383 1 61.97 90 ALA A C 1
ATOM 679 O O . ALA A 1 90 ? 16.281 2.697 13.758 1 61.97 90 ALA A O 1
ATOM 680 N N . PRO A 1 91 ? 16.734 4.391 14.977 1 53.22 91 PRO A N 1
ATOM 681 C CA . PRO A 1 91 ? 17.953 3.734 15.438 1 53.22 91 PRO A CA 1
ATOM 682 C C . PRO A 1 91 ? 17.703 2.316 15.953 1 53.22 91 PRO A C 1
ATOM 684 O O . PRO A 1 91 ? 16.625 2.023 16.469 1 53.22 91 PRO A O 1
ATOM 687 N N . ALA A 1 92 ? 18.359 1.312 15.32 1 43.5 92 ALA A N 1
ATOM 688 C CA . ALA A 1 92 ? 18.438 0.034 16.031 1 43.5 92 ALA A CA 1
ATOM 689 C C . ALA A 1 92 ? 18.547 0.241 17.531 1 43.5 92 ALA A C 1
ATOM 691 O O . ALA A 1 92 ? 19.312 1.081 18 1 43.5 92 ALA A O 1
ATOM 692 N N . ALA A 1 93 ? 17.516 0.246 18.266 1 36.53 93 ALA A N 1
ATOM 693 C CA . ALA A 1 93 ? 17.891 0.109 19.656 1 36.53 93 ALA A CA 1
ATOM 694 C C . ALA A 1 93 ? 19.203 -0.66 19.797 1 36.53 93 ALA A C 1
ATOM 696 O O . ALA A 1 93 ? 19.375 -1.721 19.188 1 36.53 93 ALA A O 1
ATOM 697 N N . ASP A 1 94 ? 20.25 -0.081 19.922 1 33.88 94 ASP A N 1
ATOM 698 C CA . ASP A 1 94 ? 21.469 -0.692 20.453 1 33.88 94 ASP A CA 1
ATOM 699 C C . ASP A 1 94 ? 21.141 -1.821 21.422 1 33.88 94 ASP A C 1
ATOM 701 O O . ASP A 1 94 ? 20.688 -1.571 22.547 1 33.88 94 ASP A O 1
ATOM 705 N N . TYR A 1 95 ? 20.453 -2.938 21.078 1 37.69 95 TYR A N 1
ATOM 706 C CA . TYR A 1 95 ? 20.844 -4.027 21.969 1 37.69 95 TYR A CA 1
ATOM 707 C C . TYR A 1 95 ? 22.359 -4.066 22.141 1 37.69 95 TYR A C 1
ATOM 709 O O . TYR A 1 95 ? 23.078 -4.566 21.266 1 37.69 95 TYR A O 1
ATOM 717 N N . GLY A 1 96 ? 22.969 -3.162 22.312 1 24.22 96 GLY A N 1
ATOM 718 C CA . GLY A 1 96 ? 24.344 -3.234 22.797 1 24.22 96 GLY A CA 1
ATOM 719 C C . GLY A 1 96 ? 24.562 -4.359 23.781 1 24.22 96 GLY A C 1
ATOM 720 O O . GLY A 1 96 ? 23.609 -4.891 24.359 1 24.22 96 GLY A O 1
ATOM 721 N N . LYS A 1 97 ? 26.219 -4.781 24.297 1 22.75 97 LYS A N 1
ATOM 722 C CA . LYS A 1 97 ? 27 -5.586 25.234 1 22.75 97 LYS A CA 1
ATOM 723 C C . LYS A 1 97 ? 26.531 -5.387 26.672 1 22.75 97 LYS A C 1
ATOM 725 O O . LYS A 1 97 ? 26.234 -4.266 27.078 1 22.75 97 LYS A O 1
ATOM 730 N N . MET B 1 1 ? -6.215 -39.469 -4.559 1 31 1 MET B N 1
ATOM 731 C CA . MET B 1 1 ? -6.191 -38.375 -5.516 1 31 1 MET B CA 1
ATOM 732 C C . MET B 1 1 ? -6.027 -37.031 -4.801 1 31 1 MET B C 1
ATOM 734 O O . MET B 1 1 ? -6.812 -36.688 -3.91 1 31 1 MET B O 1
ATOM 738 N N . GLN B 1 2 ? -4.871 -36.594 -4.441 1 35 2 GLN B N 1
ATOM 739 C CA . GLN B 1 2 ? -4.559 -35.438 -3.594 1 35 2 GLN B CA 1
ATOM 740 C C . GLN B 1 2 ? -5.223 -34.188 -4.117 1 35 2 GLN B C 1
ATOM 742 O O . GLN B 1 2 ? -5.125 -33.875 -5.305 1 35 2 GLN B O 1
ATOM 747 N N . GLN B 1 3 ? -6.43 -33.875 -3.77 1 35.53 3 GLN B N 1
ATOM 748 C CA . GLN B 1 3 ? -7.191 -32.688 -4.125 1 35.53 3 GLN B CA 1
ATOM 749 C C . GLN B 1 3 ? -6.289 -31.453 -4.195 1 35.53 3 GLN B C 1
ATOM 751 O O . GLN B 1 3 ? -5.672 -31.062 -3.199 1 35.53 3 GLN B O 1
ATOM 756 N N . GLN B 1 4 ? -5.508 -31.266 -5.293 1 39.06 4 GLN B N 1
ATOM 757 C CA . GLN B 1 4 ? -4.641 -30.125 -5.551 1 39.06 4 GLN B CA 1
ATOM 758 C C . GLN B 1 4 ? -5.336 -28.812 -5.191 1 39.06 4 GLN B C 1
ATOM 760 O O . GLN B 1 4 ? -6.469 -28.562 -5.613 1 39.06 4 GLN B O 1
ATOM 765 N N . SER B 1 5 ? -5.215 -28.359 -4.078 1 47.72 5 SER B N 1
ATOM 766 C CA . SER B 1 5 ? -5.762 -27.078 -3.668 1 47.72 5 SER B CA 1
ATOM 767 C C . SER B 1 5 ? -5.734 -26.078 -4.82 1 47.72 5 SER B C 1
ATOM 769 O O . SER B 1 5 ? -4.777 -26.047 -5.598 1 47.72 5 SER B O 1
ATOM 771 N N . PRO B 1 6 ? -6.879 -25.656 -5.316 1 51.47 6 PRO B N 1
ATOM 772 C CA . PRO B 1 6 ? -6.961 -24.797 -6.5 1 51.47 6 PRO B CA 1
ATOM 773 C C . PRO B 1 6 ? -5.891 -23.719 -6.512 1 51.47 6 PRO B C 1
ATOM 775 O O . PRO B 1 6 ? -5.66 -23.047 -5.496 1 51.47 6 PRO B O 1
ATOM 778 N N . THR B 1 7 ? -4.77 -23.859 -7.305 1 67.06 7 THR B N 1
ATOM 779 C CA . THR B 1 7 ? -3.77 -22.828 -7.547 1 67.06 7 THR B CA 1
ATOM 780 C C . THR B 1 7 ? -4.438 -21.5 -7.906 1 67.06 7 THR B C 1
ATOM 782 O O . THR B 1 7 ? -5.223 -21.438 -8.859 1 67.06 7 THR B O 1
ATOM 785 N N . VAL B 1 8 ? -4.648 -20.641 -6.98 1 75.25 8 VAL B N 1
ATOM 786 C CA . VAL B 1 8 ? -5.176 -19.312 -7.258 1 75.25 8 VAL B CA 1
ATOM 787 C C . VAL B 1 8 ? -4.289 -18.609 -8.273 1 75.25 8 VAL B C 1
ATOM 789 O O . VAL B 1 8 ? -3.066 -18.562 -8.117 1 75.25 8 VAL B O 1
ATOM 792 N N . SER B 1 9 ? -4.91 -18.312 -9.477 1 82.62 9 SER B N 1
ATOM 793 C CA . SER B 1 9 ? -4.195 -17.562 -10.508 1 82.62 9 SER B CA 1
ATOM 794 C C . SER B 1 9 ? -4.391 -16.062 -10.352 1 82.62 9 SER B C 1
ATOM 796 O O . SER B 1 9 ? -5.352 -15.625 -9.711 1 82.62 9 SER B O 1
ATOM 798 N N . ILE B 1 10 ? -3.451 -15.305 -10.922 1 85 10 ILE B N 1
ATOM 799 C CA . ILE B 1 10 ? -3.521 -13.852 -10.906 1 85 10 ILE B CA 1
ATOM 800 C C . ILE B 1 10 ? -4.855 -13.391 -11.492 1 85 10 ILE B C 1
ATOM 802 O O . ILE B 1 10 ? -5.445 -12.422 -11.016 1 85 10 ILE B O 1
ATOM 806 N N . ASP B 1 11 ? -5.414 -14.117 -12.43 1 85.12 11 ASP B N 1
ATOM 807 C CA . ASP B 1 11 ? -6.656 -13.766 -13.102 1 85.12 11 ASP B CA 1
ATOM 808 C C . ASP B 1 11 ? -7.855 -13.922 -12.172 1 85.12 11 ASP B C 1
ATOM 810 O O . ASP B 1 11 ? -8.867 -13.234 -12.336 1 85.12 11 ASP B O 1
ATOM 814 N N . ASP B 1 12 ? -7.676 -14.734 -11.172 1 86.06 12 ASP B N 1
ATOM 815 C CA . ASP B 1 12 ? -8.758 -14.984 -10.219 1 86.06 12 ASP B CA 1
ATOM 816 C C . ASP B 1 12 ? -8.891 -13.828 -9.227 1 86.06 12 ASP B C 1
ATOM 818 O O . ASP B 1 12 ? -9.93 -13.68 -8.578 1 86.06 12 ASP B O 1
ATOM 822 N N . LEU B 1 13 ? -7.859 -13.062 -9.109 1 86.69 13 LEU B N 1
ATOM 823 C CA . LEU B 1 13 ? -7.84 -12.008 -8.102 1 86.69 13 LEU B CA 1
ATOM 824 C C . LEU B 1 13 ? -8.477 -10.727 -8.633 1 86.69 13 LEU B C 1
ATOM 826 O O . LEU B 1 13 ? -8.711 -9.789 -7.875 1 86.69 13 LEU B O 1
ATOM 830 N N . ASP B 1 14 ? -8.836 -10.641 -9.844 1 84.31 14 ASP B N 1
ATOM 831 C CA . ASP B 1 14 ? -9.508 -9.5 -10.445 1 84.31 14 ASP B CA 1
ATOM 832 C C . ASP B 1 14 ? -8.867 -8.188 -9.992 1 84.31 14 ASP B C 1
ATOM 834 O O . ASP B 1 14 ? -9.562 -7.285 -9.516 1 84.31 14 ASP B O 1
ATOM 838 N N . LEU B 1 15 ? -7.555 -8.047 -10.125 1 87.19 15 LEU B N 1
ATOM 839 C CA . LEU B 1 15 ? -6.82 -6.844 -9.742 1 87.19 15 LEU B CA 1
ATOM 840 C C . LEU B 1 15 ? -6.922 -5.773 -10.82 1 87.19 15 LEU B C 1
ATOM 842 O O . LEU B 1 15 ? -6.57 -6.02 -11.977 1 87.19 15 LEU B O 1
ATOM 846 N N . PRO B 1 16 ? -7.395 -4.688 -10.391 1 84.19 16 PRO B N 1
ATOM 847 C CA . PRO B 1 16 ? -7.445 -3.609 -11.383 1 84.19 16 PRO B CA 1
ATOM 848 C C . PRO B 1 16 ? -6.086 -2.949 -11.602 1 84.19 16 PRO B C 1
ATOM 850 O O . PRO B 1 16 ? -5.281 -2.852 -10.672 1 84.19 16 PRO B O 1
ATOM 853 N N . GLY B 1 17 ? -5.824 -2.543 -12.844 1 84.94 17 GLY B N 1
ATOM 854 C CA . GLY B 1 17 ? -4.711 -1.652 -13.133 1 84.94 17 GLY B CA 1
ATOM 855 C C . GLY B 1 17 ? -3.361 -2.346 -13.078 1 84.94 17 GLY B C 1
ATOM 856 O O . GLY B 1 17 ? -2.355 -1.726 -12.727 1 84.94 17 GLY B O 1
ATOM 857 N N . VAL B 1 18 ? -3.336 -3.607 -13.406 1 90.5 18 VAL B N 1
ATOM 858 C CA . VAL B 1 18 ? -2.053 -4.301 -13.438 1 90.5 18 VAL B CA 1
ATOM 859 C C . VAL B 1 18 ? -1.163 -3.699 -14.516 1 90.5 18 VAL B C 1
ATOM 861 O O . VAL B 1 18 ? -1.535 -3.676 -15.695 1 90.5 18 VAL B O 1
ATOM 864 N N . PRO B 1 19 ? -0.015 -3.188 -14.094 1 91.12 19 PRO B N 1
ATOM 865 C CA . PRO B 1 19 ? 0.902 -2.682 -15.117 1 91.12 19 PRO B CA 1
ATOM 866 C C . PRO B 1 19 ? 1.312 -3.756 -16.125 1 91.12 19 PRO B C 1
ATOM 868 O O . PRO B 1 19 ? 1.546 -4.906 -15.742 1 91.12 19 PRO B O 1
ATOM 871 N N . ASP B 1 20 ? 1.493 -3.379 -17.391 1 92.19 20 ASP B N 1
ATOM 872 C CA . ASP B 1 20 ? 1.875 -4.312 -18.438 1 92.19 20 ASP B CA 1
ATOM 873 C C . ASP B 1 20 ? 3.213 -4.977 -18.125 1 92.19 20 ASP B C 1
ATOM 875 O O . ASP B 1 20 ? 3.4 -6.164 -18.406 1 92.19 20 ASP B O 1
ATOM 879 N N . SER B 1 21 ? 4.043 -4.141 -17.547 1 93.31 21 SER B N 1
ATOM 880 C CA . SER B 1 21 ? 5.395 -4.621 -17.266 1 93.31 21 SER B CA 1
ATOM 881 C C . SER B 1 21 ? 5.383 -5.707 -16.203 1 93.31 21 SER B C 1
ATOM 883 O O . SER B 1 21 ? 6.355 -6.449 -16.047 1 93.31 21 SER B O 1
ATOM 885 N N . LEU B 1 22 ? 4.25 -5.793 -15.477 1 94.5 22 LEU B N 1
ATOM 886 C CA . LEU B 1 22 ? 4.172 -6.766 -14.398 1 94.5 22 LEU B CA 1
ATOM 887 C C . LEU B 1 22 ? 3.404 -8.008 -14.836 1 94.5 22 LEU B C 1
ATOM 889 O O . LEU B 1 22 ? 3.451 -9.039 -14.164 1 94.5 22 LEU B O 1
ATOM 893 N N . ARG B 1 23 ? 2.848 -7.699 -16.016 1 87.81 23 ARG B N 1
ATOM 894 C CA . ARG B 1 23 ? 2.053 -8.812 -16.5 1 87.81 23 ARG B CA 1
ATOM 895 C C . ARG B 1 23 ? 2.932 -10.023 -16.797 1 87.81 23 ARG B C 1
ATOM 897 O O . ARG B 1 23 ? 3.967 -9.898 -17.453 1 87.81 23 ARG B O 1
ATOM 904 N N . GLY B 1 24 ? 2.766 -11.156 -16.281 1 89.69 24 GLY B N 1
ATOM 905 C CA . GLY B 1 24 ? 3.529 -12.375 -16.5 1 89.69 24 GLY B CA 1
ATOM 906 C C . GLY B 1 24 ? 4.59 -12.617 -15.445 1 89.69 24 GLY B C 1
ATOM 907 O O . GLY B 1 24 ? 5.203 -13.688 -15.414 1 89.69 24 GLY B O 1
ATOM 908 N N . ARG B 1 25 ? 4.891 -11.484 -14.758 1 94.69 25 ARG B N 1
ATOM 909 C CA . ARG B 1 25 ? 5.895 -11.617 -13.711 1 94.69 25 ARG B CA 1
ATOM 910 C C . ARG B 1 25 ? 5.242 -11.898 -12.359 1 94.69 25 ARG B C 1
ATOM 912 O O . ARG B 1 25 ? 5.914 -12.328 -11.414 1 94.69 25 ARG B O 1
ATOM 919 N N . LEU B 1 26 ? 3.953 -11.633 -12.297 1 95.44 26 LEU B N 1
ATOM 920 C CA . LEU B 1 26 ? 3.256 -11.742 -11.016 1 95.44 26 LEU B CA 1
ATOM 921 C C . LEU B 1 26 ? 3.027 -13.203 -10.641 1 95.44 26 LEU B C 1
ATOM 923 O O . LEU B 1 26 ? 2.705 -14.023 -11.5 1 95.44 26 LEU B O 1
ATOM 927 N N . GLU B 1 27 ? 3.291 -13.523 -9.406 1 93.31 27 GLU B N 1
ATOM 928 C CA . GLU B 1 27 ? 2.961 -14.805 -8.805 1 93.31 27 GLU B CA 1
ATOM 929 C C . GLU B 1 27 ? 2.062 -14.633 -7.582 1 93.31 27 GLU B C 1
ATOM 931 O O . GLU B 1 27 ? 2.07 -13.578 -6.941 1 93.31 27 GLU B O 1
ATOM 936 N N . VAL B 1 28 ? 1.261 -15.641 -7.324 1 91.94 28 VAL B N 1
ATOM 937 C CA . VAL B 1 28 ? 0.334 -15.617 -6.195 1 91.94 28 VAL B CA 1
ATOM 938 C C . VAL B 1 28 ? 0.82 -16.562 -5.105 1 91.94 28 VAL B C 1
ATOM 940 O O . VAL B 1 28 ? 1.244 -17.688 -5.395 1 91.94 28 VAL B O 1
ATOM 943 N N . ASP B 1 29 ? 0.914 -15.984 -3.936 1 88.75 29 ASP B N 1
ATOM 944 C CA . ASP B 1 29 ? 1.171 -16.797 -2.75 1 88.75 29 ASP B CA 1
ATOM 945 C C . ASP B 1 29 ? -0.063 -16.859 -1.854 1 88.75 29 ASP B C 1
ATOM 947 O O . ASP B 1 29 ? -0.59 -15.836 -1.434 1 88.75 29 ASP B O 1
ATOM 951 N N . THR B 1 30 ? -0.526 -18.031 -1.568 1 83.12 30 THR B N 1
ATOM 952 C CA . THR B 1 30 ? -1.7 -18.203 -0.719 1 83.12 30 THR B CA 1
ATOM 953 C C . THR B 1 30 ? -1.307 -18.766 0.643 1 83.12 30 THR B C 1
ATOM 955 O O . THR B 1 30 ? -2.172 -19.094 1.459 1 83.12 30 THR B O 1
ATOM 958 N N . SER B 1 31 ? -0.079 -18.969 0.814 1 72.69 31 SER B N 1
ATOM 959 C CA . SER B 1 31 ? 0.378 -19.625 2.027 1 72.69 31 SER B CA 1
ATOM 960 C C . SER B 1 31 ? 0.434 -18.672 3.205 1 72.69 31 SER B C 1
ATOM 962 O O . SER B 1 31 ? 0.179 -19.047 4.348 1 72.69 31 SER B O 1
ATOM 964 N N . ALA B 1 32 ? 0.698 -17.469 2.855 1 59.97 32 ALA B N 1
ATOM 965 C CA . ALA B 1 32 ? 1 -16.531 3.932 1 59.97 32 ALA B CA 1
ATOM 966 C C . ALA B 1 32 ? -0.258 -15.797 4.391 1 59.97 32 ALA B C 1
ATOM 968 O O . ALA B 1 32 ? -1.127 -15.477 3.576 1 59.97 32 ALA B O 1
ATOM 969 N N . GLU B 1 33 ? -0.356 -15.625 5.645 1 65 33 GLU B N 1
ATOM 970 C CA . GLU B 1 33 ? -1.29 -14.75 6.348 1 65 33 GLU B CA 1
ATOM 971 C C . GLU B 1 33 ? -2.734 -15.18 6.109 1 65 33 GLU B C 1
ATOM 973 O O . GLU B 1 33 ? -3.668 -14.43 6.406 1 65 33 GLU B O 1
ATOM 978 N N . GLY B 1 34 ? -3.008 -16.5 5.418 1 69.94 34 GLY B N 1
ATOM 979 C CA . GLY B 1 34 ? -4.359 -17.016 5.27 1 69.94 34 GLY B CA 1
ATOM 980 C C . GLY B 1 34 ? -5.094 -16.438 4.074 1 69.94 34 GLY B C 1
ATOM 981 O O . GLY B 1 34 ? -6.277 -16.703 3.877 1 69.94 34 GLY B O 1
ATOM 982 N N . HIS B 1 35 ? -4.461 -15.453 3.422 1 81.12 35 HIS B N 1
ATOM 983 C CA . HIS B 1 35 ? -5.078 -14.93 2.209 1 81.12 35 HIS B CA 1
ATOM 984 C C . HIS B 1 35 ? -4.043 -14.727 1.109 1 81.12 35 HIS B C 1
ATOM 986 O O . HIS B 1 35 ? -2.838 -14.781 1.368 1 81.12 35 HIS B O 1
ATOM 992 N N . SER B 1 36 ? -4.559 -14.562 -0.057 1 89.19 36 SER B N 1
ATOM 993 C CA . SER B 1 36 ? -3.682 -14.445 -1.216 1 89.19 36 SER B CA 1
ATOM 994 C C . SER B 1 36 ? -2.879 -13.148 -1.171 1 89.19 36 SER B C 1
ATOM 996 O O . SER B 1 36 ? -3.406 -12.102 -0.797 1 89.19 36 SER B O 1
ATOM 998 N N . GLN B 1 37 ? -1.582 -13.289 -1.441 1 93.06 37 GLN B N 1
ATOM 999 C CA . GLN B 1 37 ? -0.702 -12.164 -1.729 1 93.06 37 GLN B CA 1
ATOM 1000 C C . GLN B 1 37 ? -0.068 -12.297 -3.109 1 93.06 37 GLN B C 1
ATOM 1002 O O . GLN B 1 37 ? 0.076 -13.406 -3.627 1 93.06 37 GLN B O 1
ATOM 1007 N N . ILE B 1 38 ? 0.23 -11.148 -3.68 1 95.5 38 ILE B N 1
ATOM 1008 C CA . ILE B 1 38 ? 0.904 -11.188 -4.973 1 95.5 38 ILE B CA 1
ATOM 1009 C C . ILE B 1 38 ? 2.316 -10.625 -4.832 1 95.5 38 ILE B C 1
ATOM 1011 O O . ILE B 1 38 ? 2.582 -9.805 -3.951 1 95.5 38 ILE B O 1
ATOM 1015 N N . GLY B 1 39 ? 3.223 -11.094 -5.633 1 96.44 39 GLY B N 1
ATOM 1016 C CA . GLY B 1 39 ? 4.602 -10.633 -5.672 1 96.44 39 GLY B CA 1
ATOM 1017 C C . GLY B 1 39 ? 5.332 -11.031 -6.938 1 96.44 39 GLY B C 1
ATOM 1018 O O . GLY B 1 39 ? 4.715 -11.5 -7.895 1 96.44 39 GLY B O 1
ATOM 1019 N N . ILE B 1 40 ? 6.598 -10.695 -6.988 1 96.94 40 ILE B N 1
ATOM 1020 C CA . ILE B 1 40 ? 7.492 -11.133 -8.055 1 96.94 40 ILE B CA 1
ATOM 1021 C C . ILE B 1 40 ? 8.609 -11.992 -7.473 1 96.94 40 ILE B C 1
ATOM 1023 O O . ILE B 1 40 ? 8.992 -11.82 -6.312 1 96.94 40 ILE B O 1
ATOM 1027 N N . VAL B 1 41 ? 9.031 -12.898 -8.281 1 95.81 41 VAL B N 1
ATOM 1028 C CA . VAL B 1 41 ? 10.141 -13.727 -7.824 1 95.81 41 VAL B CA 1
ATOM 1029 C C . VAL B 1 41 ? 11.461 -13.047 -8.148 1 95.81 41 VAL B C 1
ATOM 1031 O O . VAL B 1 41 ? 11.688 -12.617 -9.289 1 95.81 41 VAL B O 1
ATOM 1034 N N . HIS B 1 42 ? 12.281 -12.836 -7.152 1 95.62 42 HIS B N 1
ATOM 1035 C CA . HIS B 1 42 ? 13.641 -12.312 -7.27 1 95.62 42 HIS B CA 1
ATOM 1036 C C . HIS B 1 42 ? 14.633 -13.195 -6.523 1 95.62 42 HIS B C 1
ATOM 1038 O O . HIS B 1 42 ? 14.508 -13.391 -5.312 1 95.62 42 HIS B O 1
ATOM 1044 N N . ASP B 1 43 ? 15.609 -13.812 -7.258 1 95.56 43 ASP B N 1
ATOM 1045 C CA . ASP B 1 43 ? 16.625 -14.703 -6.703 1 95.56 43 ASP B CA 1
ATOM 1046 C C . ASP B 1 43 ? 15.977 -15.844 -5.918 1 95.56 43 ASP B C 1
ATOM 1048 O O . ASP B 1 43 ? 16.406 -16.156 -4.805 1 95.56 43 ASP B O 1
ATOM 1052 N N . GLY B 1 44 ? 14.867 -16.281 -6.398 1 93.75 44 GLY B N 1
ATOM 1053 C CA . GLY B 1 44 ? 14.227 -17.469 -5.855 1 93.75 44 GLY B CA 1
ATOM 1054 C C . GLY B 1 44 ? 13.273 -17.172 -4.711 1 93.75 44 GLY B C 1
ATOM 1055 O O . GLY B 1 44 ? 12.672 -18.078 -4.137 1 93.75 44 GLY B O 1
ATOM 1056 N N . VAL B 1 45 ? 13.164 -15.891 -4.344 1 94.44 45 VAL B N 1
ATOM 1057 C CA . VAL B 1 45 ? 12.297 -15.492 -3.242 1 94.44 45 VAL B CA 1
ATOM 1058 C C . VAL B 1 45 ? 11.133 -14.648 -3.775 1 94.44 45 VAL B C 1
ATOM 1060 O O . VAL B 1 45 ? 11.328 -13.789 -4.633 1 94.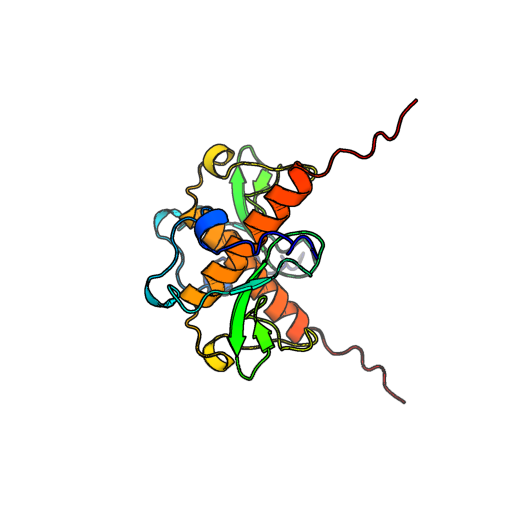44 45 VAL B O 1
ATOM 1063 N N . LEU B 1 46 ? 9.891 -14.969 -3.289 1 94.62 46 LEU B N 1
ATOM 1064 C CA . LEU B 1 46 ? 8.727 -14.164 -3.666 1 94.62 46 LEU B CA 1
ATOM 1065 C C . LEU B 1 46 ? 8.695 -12.859 -2.885 1 94.62 46 LEU B C 1
ATOM 1067 O O . LEU B 1 46 ? 8.508 -12.867 -1.665 1 94.62 46 LEU B O 1
ATOM 1071 N N . ILE B 1 47 ? 8.844 -11.758 -3.627 1 96.12 47 ILE B N 1
ATOM 1072 C CA . ILE B 1 47 ? 8.844 -10.43 -3.027 1 96.12 47 ILE B CA 1
ATOM 1073 C C . ILE B 1 47 ? 7.43 -9.859 -3.041 1 96.12 47 ILE B C 1
ATOM 1075 O O . ILE B 1 47 ? 6.906 -9.5 -4.102 1 96.12 47 ILE B O 1
ATOM 1079 N N . THR B 1 48 ? 6.875 -9.75 -1.794 1 95.75 48 THR B N 1
ATOM 1080 C CA . THR B 1 48 ? 5.52 -9.219 -1.679 1 95.75 48 THR B CA 1
ATOM 1081 C C . THR B 1 48 ? 5.543 -7.816 -1.08 1 95.75 48 THR B C 1
ATOM 1083 O O . THR B 1 48 ? 4.559 -7.082 -1.169 1 95.75 48 THR B O 1
ATOM 1086 N N . ALA B 1 49 ? 6.652 -7.492 -0.414 1 96 49 ALA B N 1
ATOM 1087 C CA . ALA B 1 49 ? 6.875 -6.191 0.211 1 96 49 ALA B CA 1
ATOM 1088 C C . ALA B 1 49 ? 8.133 -5.523 -0.339 1 96 49 ALA B C 1
ATOM 1090 O O . ALA B 1 49 ? 9.203 -5.602 0.273 1 96 49 ALA B O 1
ATOM 1091 N N . PRO B 1 50 ? 7.922 -4.844 -1.405 1 97.06 50 PRO B N 1
ATOM 1092 C CA . PRO B 1 50 ? 9.086 -4.457 -2.203 1 97.06 50 PRO B CA 1
ATOM 1093 C C . PRO B 1 50 ? 9.891 -3.328 -1.562 1 97.06 50 PRO B C 1
ATOM 1095 O O . PRO B 1 50 ? 10.961 -2.973 -2.057 1 97.06 50 PRO B O 1
ATOM 1098 N N . TYR B 1 51 ? 9.406 -2.807 -0.455 1 96.69 51 TYR B N 1
ATOM 1099 C CA . TYR B 1 51 ? 10.148 -1.752 0.225 1 96.69 51 TYR B CA 1
ATOM 1100 C C . TYR B 1 51 ? 10.875 -2.299 1.449 1 96.69 51 TYR B C 1
ATOM 1102 O O . TYR B 1 51 ? 11.531 -1.548 2.176 1 96.69 51 TYR B O 1
ATOM 1110 N N . TYR B 1 52 ? 10.797 -3.631 1.639 1 95.19 52 TYR B N 1
ATOM 1111 C CA . TYR B 1 52 ? 11.516 -4.328 2.701 1 95.19 52 TYR B CA 1
ATOM 1112 C C . TYR B 1 52 ? 12.523 -5.316 2.125 1 95.19 52 TYR B C 1
ATOM 1114 O O . TYR B 1 52 ? 12.312 -5.867 1.04 1 95.19 52 TYR B O 1
ATOM 1122 N N . ASP B 1 53 ? 13.484 -5.539 2.91 1 93.56 53 ASP B N 1
ATOM 1123 C CA . ASP B 1 53 ? 14.414 -6.594 2.518 1 93.56 53 ASP B CA 1
ATOM 1124 C C . ASP B 1 53 ? 13.789 -7.977 2.709 1 93.56 53 ASP B C 1
ATOM 1126 O O . ASP B 1 53 ? 12.688 -8.094 3.24 1 93.56 53 ASP B O 1
ATOM 1130 N N . VAL B 1 54 ? 14.305 -9.031 2.098 1 90.62 54 VAL B N 1
ATOM 1131 C CA . VAL B 1 54 ?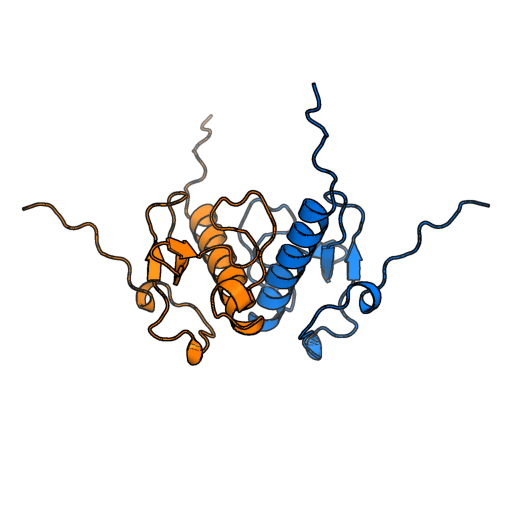 13.758 -10.383 2.105 1 90.62 54 VAL B CA 1
ATOM 1132 C C . VAL B 1 54 ? 13.516 -10.836 3.543 1 90.62 54 VAL B C 1
ATOM 1134 O O . VAL B 1 54 ? 12.516 -11.5 3.83 1 90.62 54 VAL B O 1
ATOM 1137 N N . GLY B 1 55 ? 14.305 -10.344 4.516 1 85.56 55 GLY B N 1
ATOM 1138 C CA . GLY B 1 55 ? 14.117 -10.68 5.918 1 85.56 55 GLY B CA 1
ATOM 1139 C C . GLY B 1 55 ? 13.18 -9.734 6.641 1 85.56 55 GLY B C 1
ATOM 1140 O O . GLY B 1 55 ? 12.867 -9.938 7.812 1 85.56 55 GLY B O 1
ATOM 1141 N N . MET B 1 56 ? 12.641 -8.789 5.977 1 87.56 56 MET B N 1
ATOM 1142 C CA . MET B 1 56 ? 11.703 -7.789 6.492 1 87.56 56 MET B CA 1
ATOM 1143 C C . MET B 1 56 ? 12.258 -7.121 7.746 1 87.56 56 MET B C 1
ATOM 1145 O O . MET B 1 56 ? 11.508 -6.828 8.68 1 87.56 56 MET B O 1
ATOM 1149 N N . THR B 1 57 ? 13.492 -7.02 7.797 1 85.94 57 THR B N 1
ATOM 1150 C CA . THR B 1 57 ? 14.117 -6.418 8.969 1 85.94 57 THR B CA 1
ATOM 1151 C C . THR B 1 57 ? 14.617 -5.012 8.656 1 85.94 57 THR B C 1
ATOM 1153 O O . THR B 1 57 ? 14.914 -4.234 9.57 1 85.94 57 THR B O 1
ATOM 1156 N N . GLY B 1 58 ? 14.664 -4.715 7.391 1 87.88 58 GLY B N 1
ATOM 1157 C CA . GLY B 1 58 ? 15.18 -3.42 6.969 1 87.88 58 GLY B CA 1
ATOM 1158 C C . GLY B 1 58 ? 14.555 -2.924 5.676 1 87.88 58 GLY B C 1
ATOM 1159 O O . GLY B 1 58 ? 13.664 -3.568 5.125 1 87.88 58 GLY B O 1
ATOM 1160 N N . ARG B 1 59 ? 14.938 -1.795 5.352 1 93.5 59 ARG B N 1
ATOM 1161 C CA . ARG B 1 59 ? 14.438 -1.146 4.145 1 93.5 59 ARG B CA 1
ATOM 1162 C C . ARG B 1 59 ? 15.148 -1.679 2.904 1 93.5 59 ARG B C 1
ATOM 1164 O O . ARG B 1 59 ? 16.328 -2.045 2.965 1 93.5 59 ARG B O 1
ATOM 1171 N N . ALA B 1 60 ? 14.414 -1.755 1.803 1 95.25 60 ALA B N 1
ATOM 1172 C CA . ALA B 1 60 ? 14.969 -2.045 0.482 1 95.25 60 ALA B CA 1
ATOM 1173 C C . ALA B 1 60 ? 14.438 -1.062 -0.561 1 95.25 60 ALA B C 1
ATOM 1175 O O . ALA B 1 60 ? 13.391 -0.449 -0.369 1 95.25 60 ALA B O 1
ATOM 1176 N N . GLU B 1 61 ? 15.227 -0.924 -1.554 1 96.06 61 GLU B N 1
ATOM 1177 C CA . GLU B 1 61 ? 14.773 -0.175 -2.723 1 96.06 61 GLU B CA 1
ATOM 1178 C C . GLU B 1 61 ? 14.195 -1.104 -3.783 1 96.06 61 GLU B C 1
ATOM 1180 O O . GLU B 1 61 ? 14.781 -2.143 -4.094 1 96.06 61 GLU B O 1
ATOM 1185 N N . PRO B 1 62 ? 13.078 -0.727 -4.328 1 96.75 62 PRO B N 1
ATOM 1186 C CA . PRO B 1 62 ? 12.438 -1.585 -5.332 1 96.75 62 PRO B CA 1
ATOM 1187 C C . PRO B 1 62 ? 13.383 -1.962 -6.469 1 96.75 62 PRO B C 1
ATOM 1189 O O . PRO B 1 62 ? 13.297 -3.066 -7.012 1 96.75 62 PRO B O 1
ATOM 1192 N N . ASN B 1 63 ? 14.289 -1.091 -6.805 1 97.12 63 ASN B N 1
ATOM 1193 C CA . ASN B 1 63 ? 15.211 -1.36 -7.902 1 97.12 63 ASN B CA 1
ATOM 1194 C C . ASN B 1 63 ? 16.109 -2.559 -7.598 1 97.12 63 ASN B C 1
ATOM 1196 O O . ASN B 1 63 ? 16.641 -3.188 -8.516 1 97.12 63 ASN B O 1
ATOM 1200 N N . GLU B 1 64 ? 16.297 -2.871 -6.363 1 96.69 64 GLU B N 1
ATOM 1201 C CA . GLU B 1 64 ? 17.062 -4.055 -5.973 1 96.69 64 GLU B CA 1
ATOM 1202 C C . GLU B 1 64 ? 16.375 -5.332 -6.469 1 96.69 64 GLU B C 1
ATOM 1204 O O . GLU B 1 64 ? 17.047 -6.352 -6.672 1 96.69 64 GLU B O 1
ATOM 1209 N N . TYR B 1 65 ? 15.086 -5.199 -6.699 1 97.44 65 TYR B N 1
ATOM 1210 C CA . TYR B 1 65 ? 14.32 -6.359 -7.145 1 97.44 65 TYR B CA 1
ATOM 1211 C C . TYR B 1 65 ? 13.93 -6.223 -8.609 1 97.44 65 TYR B C 1
ATOM 1213 O O . TYR B 1 65 ? 13.078 -6.969 -9.102 1 97.44 65 TYR B O 1
ATOM 1221 N N . GLY B 1 66 ? 14.453 -5.199 -9.25 1 96.56 66 GLY B N 1
ATOM 1222 C CA . GLY B 1 66 ? 14.141 -4.988 -10.648 1 96.56 66 GLY B CA 1
ATOM 1223 C C . GLY B 1 66 ? 12.781 -4.344 -10.867 1 96.56 66 GLY B C 1
ATOM 1224 O O . GLY B 1 66 ? 12.172 -4.504 -11.93 1 96.56 66 GLY B O 1
ATOM 1225 N N . LEU B 1 67 ? 12.297 -3.654 -9.875 1 97.25 67 LEU B N 1
ATOM 1226 C CA . LEU B 1 67 ? 10.992 -2.996 -9.961 1 97.25 67 LEU B CA 1
ATOM 1227 C C . LEU B 1 67 ? 11.156 -1.483 -10.062 1 97.25 67 LEU B C 1
ATOM 1229 O O . LEU B 1 67 ? 12.055 -0.909 -9.438 1 97.25 67 LEU B O 1
ATOM 1233 N N . THR B 1 68 ? 10.289 -0.912 -10.844 1 95.25 68 THR B N 1
ATOM 1234 C CA . THR B 1 68 ? 10.133 0.535 -10.766 1 95.25 68 THR B CA 1
ATOM 1235 C C . THR B 1 68 ? 9.305 0.917 -9.539 1 95.25 68 THR B C 1
ATOM 1237 O O . THR B 1 68 ? 8.672 0.059 -8.922 1 95.25 68 THR B O 1
ATOM 1240 N N . ILE B 1 69 ? 9.312 2.15 -9.195 1 94.31 69 ILE B N 1
ATOM 1241 C CA . ILE B 1 69 ? 8.5 2.646 -8.086 1 94.31 69 ILE B CA 1
ATOM 1242 C C . ILE B 1 69 ? 7.023 2.381 -8.367 1 94.31 69 ILE B C 1
ATOM 1244 O O . ILE B 1 69 ? 6.285 1.939 -7.484 1 94.31 69 ILE B O 1
ATOM 1248 N N . ALA B 1 70 ? 6.645 2.574 -9.617 1 93.19 70 ALA B N 1
ATOM 1249 C CA . ALA B 1 70 ? 5.25 2.361 -10 1 93.19 70 ALA B CA 1
ATOM 1250 C C . ALA B 1 70 ? 4.848 0.9 -9.812 1 93.19 70 ALA B C 1
ATOM 1252 O O . ALA B 1 70 ? 3.756 0.606 -9.328 1 93.19 70 ALA B O 1
ATOM 1253 N N . GLU B 1 71 ? 5.727 0.038 -10.164 1 95.75 71 GLU B N 1
ATOM 1254 C CA . GLU B 1 71 ? 5.469 -1.391 -10.008 1 95.75 71 GLU B CA 1
ATOM 1255 C C . GLU B 1 71 ? 5.406 -1.782 -8.531 1 95.75 71 GLU B C 1
ATOM 1257 O O . GLU B 1 71 ? 4.527 -2.545 -8.125 1 95.75 71 GLU B O 1
ATOM 1262 N N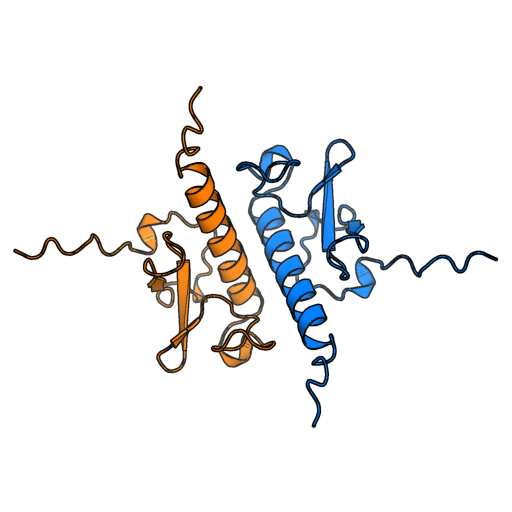 . ALA B 1 72 ? 6.312 -1.258 -7.746 1 97.19 72 ALA B N 1
ATOM 1263 C CA . ALA B 1 72 ? 6.336 -1.52 -6.309 1 97.19 72 ALA B CA 1
ATOM 1264 C C . ALA B 1 72 ? 5.07 -1.001 -5.637 1 97.19 72 ALA B C 1
ATOM 1266 O O . ALA B 1 72 ? 4.469 -1.695 -4.812 1 97.19 72 ALA B O 1
ATOM 1267 N N . ASP B 1 73 ? 4.672 0.16 -6.016 1 96 73 ASP B N 1
ATOM 1268 C CA . ASP B 1 73 ? 3.451 0.749 -5.477 1 96 73 ASP B CA 1
ATOM 1269 C C . ASP B 1 73 ? 2.234 -0.116 -5.797 1 96 73 ASP B C 1
ATOM 1271 O O . ASP B 1 73 ? 1.338 -0.27 -4.969 1 96 73 ASP B O 1
ATOM 1275 N N . PHE B 1 74 ? 2.191 -0.653 -6.953 1 95.5 74 PHE B N 1
ATOM 1276 C CA . PHE B 1 74 ? 1.089 -1.525 -7.336 1 95.5 74 PHE B CA 1
ATOM 1277 C C . PHE B 1 74 ? 1.019 -2.744 -6.426 1 95.5 74 PHE B C 1
ATOM 1279 O O . PHE B 1 74 ? -0.058 -3.105 -5.945 1 95.5 74 PHE B O 1
ATOM 1286 N N . LEU B 1 75 ? 2.158 -3.383 -6.199 1 96.88 75 LEU B N 1
ATOM 1287 C CA . LEU B 1 75 ? 2.189 -4.566 -5.348 1 96.88 75 LEU B CA 1
ATOM 1288 C C . LEU B 1 75 ? 1.68 -4.246 -3.947 1 96.88 75 LEU B C 1
ATOM 1290 O O . LEU B 1 75 ? 0.873 -4.996 -3.389 1 96.88 75 LEU B O 1
ATOM 1294 N N . VAL B 1 76 ? 2.135 -3.143 -3.42 1 96.88 76 VAL B N 1
ATOM 1295 C CA . VAL B 1 76 ? 1.739 -2.73 -2.076 1 96.88 76 VAL B CA 1
ATOM 1296 C C . VAL B 1 76 ? 0.229 -2.518 -2.025 1 96.88 76 VAL B C 1
ATOM 1298 O O . VAL B 1 76 ? -0.452 -3.062 -1.151 1 96.88 76 VAL B O 1
ATOM 1301 N N . ALA B 1 77 ? -0.271 -1.79 -2.961 1 96.25 77 ALA B N 1
ATOM 1302 C CA . ALA B 1 77 ? -1.691 -1.45 -2.969 1 96.25 77 ALA B CA 1
ATOM 1303 C C . ALA B 1 77 ? -2.551 -2.688 -3.211 1 96.25 77 ALA B C 1
ATOM 1305 O O . ALA B 1 77 ? -3.58 -2.873 -2.557 1 96.25 77 ALA B O 1
ATOM 1306 N N . ALA B 1 78 ? -2.164 -3.504 -4.148 1 95.12 78 ALA B N 1
ATOM 1307 C CA . ALA B 1 78 ? -2.908 -4.723 -4.449 1 95.12 78 ALA B CA 1
ATOM 1308 C C . ALA B 1 78 ? -2.984 -5.637 -3.229 1 95.12 78 ALA B C 1
ATOM 1310 O O . ALA B 1 78 ? -4.047 -6.176 -2.914 1 95.12 78 ALA B O 1
ATOM 1311 N N . ASN B 1 79 ? -1.9 -5.785 -2.521 1 94.94 79 ASN B N 1
ATOM 1312 C CA . ASN B 1 79 ? -1.881 -6.668 -1.362 1 94.94 79 ASN B CA 1
ATOM 1313 C C . ASN B 1 79 ? -2.709 -6.102 -0.212 1 94.94 79 ASN B C 1
ATOM 1315 O O . ASN B 1 79 ? -3.32 -6.855 0.548 1 94.94 79 ASN B O 1
ATOM 1319 N N . GLU B 1 80 ? -2.719 -4.812 -0.118 1 94.12 80 GLU B N 1
ATOM 1320 C CA . GLU B 1 80 ? -3.617 -4.199 0.855 1 94.12 80 GLU B CA 1
ATOM 1321 C C . GLU B 1 80 ? -5.074 -4.512 0.535 1 94.12 80 GLU B C 1
ATOM 1323 O O . GLU B 1 80 ? -5.848 -4.879 1.425 1 94.12 80 GLU B O 1
ATOM 1328 N N . ARG B 1 81 ? -5.453 -4.402 -0.693 1 92.94 81 ARG B N 1
ATOM 1329 C CA . ARG B 1 81 ? -6.824 -4.699 -1.097 1 92.94 81 ARG B CA 1
ATOM 1330 C C . ARG B 1 81 ? -7.18 -6.156 -0.815 1 92.94 81 ARG B C 1
ATOM 1332 O O . ARG B 1 81 ? -8.273 -6.453 -0.327 1 92.94 81 ARG B O 1
ATOM 1339 N N . LEU B 1 82 ? -6.281 -7.031 -1.097 1 91.12 82 LEU B N 1
ATOM 1340 C CA . LEU B 1 82 ? -6.504 -8.453 -0.853 1 91.12 82 LEU B CA 1
ATOM 1341 C C . LEU B 1 82 ? -6.656 -8.734 0.639 1 91.12 82 LEU B C 1
ATOM 1343 O O . LEU B 1 82 ? -7.496 -9.539 1.041 1 91.12 82 LEU B O 1
ATOM 1347 N N . THR B 1 83 ? -5.848 -8.062 1.436 1 90.5 83 THR B N 1
ATOM 1348 C CA . THR B 1 83 ? -5.914 -8.227 2.883 1 90.5 83 THR B CA 1
ATOM 1349 C C . THR B 1 83 ? -7.27 -7.77 3.416 1 90.5 83 THR B C 1
ATOM 1351 O O . THR B 1 83 ? -7.887 -8.461 4.227 1 90.5 83 THR B O 1
ATOM 1354 N N . VAL B 1 84 ? -7.711 -6.699 2.973 1 90.31 84 VAL B N 1
ATOM 1355 C CA . VAL B 1 84 ? -8.969 -6.125 3.438 1 90.31 84 VAL B CA 1
ATOM 1356 C C . VAL B 1 84 ? -10.133 -7.02 3.008 1 90.31 84 VAL B C 1
ATOM 1358 O O . VAL B 1 84 ? -11.07 -7.246 3.779 1 90.31 84 VAL B O 1
ATOM 1361 N N . GLU B 1 85 ? -10.07 -7.453 1.754 1 86.75 85 GLU B N 1
ATOM 1362 C CA . GLU B 1 85 ? -11.102 -8.352 1.252 1 86.75 85 GLU B CA 1
ATOM 1363 C C . GLU B 1 85 ? -11.195 -9.617 2.096 1 86.75 85 GLU B C 1
ATOM 1365 O O . GLU B 1 85 ? -12.289 -10.078 2.422 1 86.75 85 GLU B O 1
ATOM 1370 N N . TYR B 1 86 ? -10.07 -10.102 2.447 1 84.69 86 TYR B N 1
ATOM 1371 C CA . TYR B 1 86 ? -10.031 -11.305 3.27 1 84.69 86 TYR B CA 1
ATOM 1372 C C . TYR B 1 86 ? -10.594 -11.039 4.656 1 84.69 86 TYR B C 1
ATOM 1374 O O . TYR B 1 86 ? -11.391 -11.828 5.172 1 84.69 86 TYR B O 1
ATOM 1382 N N . ALA B 1 87 ? -10.164 -9.961 5.305 1 82.75 87 ALA B N 1
ATOM 1383 C CA . ALA B 1 87 ? -10.602 -9.609 6.656 1 82.75 87 ALA B CA 1
ATOM 1384 C C . ALA B 1 87 ? -12.109 -9.383 6.703 1 82.75 87 ALA B C 1
ATOM 1386 O O . ALA B 1 87 ? -12.75 -9.625 7.73 1 82.75 87 ALA B O 1
ATOM 1387 N N . SER B 1 88 ? -12.602 -8.898 5.637 1 81.62 88 SER B N 1
ATOM 1388 C CA . SER B 1 88 ? -14.023 -8.586 5.602 1 81.62 88 SER B CA 1
ATOM 1389 C C . SER B 1 88 ? -14.859 -9.852 5.441 1 81.62 88 SER B C 1
ATOM 1391 O O . SER B 1 88 ? -16.047 -9.859 5.77 1 81.62 88 SER B O 1
ATOM 1393 N N . ARG B 1 89 ? -14.25 -10.867 4.805 1 74.12 89 ARG B N 1
ATOM 1394 C CA . ARG B 1 89 ? -14.953 -12.133 4.621 1 74.12 89 ARG B CA 1
ATOM 1395 C C . ARG B 1 89 ? -14.82 -13.016 5.855 1 74.12 89 ARG B C 1
ATOM 1397 O O . ARG B 1 89 ? -15.594 -13.961 6.035 1 74.12 89 ARG B O 1
ATOM 1404 N N . ALA B 1 90 ? -13.703 -12.797 6.559 1 61.09 90 ALA B N 1
ATOM 1405 C CA . ALA B 1 90 ? -13.531 -13.656 7.734 1 61.09 90 ALA B CA 1
ATOM 1406 C C . ALA B 1 90 ? -14.664 -13.438 8.734 1 61.09 90 ALA B C 1
ATOM 1408 O O . ALA B 1 90 ? -15.016 -12.305 9.055 1 61.09 90 ALA B O 1
ATOM 1409 N N . PRO B 1 91 ? -15.438 -14.383 8.789 1 52.44 91 PRO B N 1
ATOM 1410 C CA . PRO B 1 91 ? -16.594 -14.297 9.68 1 52.44 91 PRO B CA 1
ATOM 1411 C C . PRO B 1 91 ? -16.25 -13.664 11.023 1 52.44 91 PRO B C 1
ATOM 1413 O O . PRO B 1 91 ? -15.125 -13.781 11.5 1 52.44 91 PRO B O 1
ATOM 1416 N N . ALA B 1 92 ? -16.906 -12.547 11.422 1 42.03 92 ALA B N 1
ATOM 1417 C CA . ALA B 1 92 ? -16.875 -12.164 12.828 1 42.03 92 ALA B CA 1
ATOM 1418 C C . ALA B 1 92 ? -16.859 -13.398 13.727 1 42.03 92 ALA B C 1
ATOM 1420 O O . ALA B 1 92 ? -17.641 -14.32 13.547 1 42.03 92 ALA B O 1
ATOM 1421 N N . ALA B 1 93 ? -15.766 -13.906 14.148 1 36.75 93 ALA B N 1
ATOM 1422 C CA . ALA B 1 93 ? -16 -14.852 15.242 1 36.75 93 ALA B CA 1
ATOM 1423 C C . ALA B 1 93 ? -17.25 -14.484 16.031 1 36.75 93 ALA B C 1
ATOM 1425 O O . ALA B 1 93 ? -17.453 -13.32 16.375 1 36.75 93 ALA B O 1
ATOM 1426 N N . ASP B 1 94 ? -18.312 -15.156 15.898 1 35.16 94 ASP B N 1
ATOM 1427 C CA . ASP B 1 94 ? -19.438 -15.203 16.828 1 35.16 94 ASP B CA 1
ATOM 1428 C C . ASP B 1 94 ? -18.969 -15.031 18.266 1 35.16 94 ASP B C 1
ATOM 1430 O O . ASP B 1 94 ? -18.375 -15.945 18.844 1 35.16 94 ASP B O 1
ATOM 1434 N N . TYR B 1 95 ? -18.281 -14 18.688 1 34.06 95 TYR B N 1
ATOM 1435 C CA . TYR B 1 95 ? -18.453 -13.93 20.141 1 34.06 95 TYR B CA 1
ATOM 1436 C C . TYR B 1 95 ? -19.922 -14.055 20.516 1 34.06 95 TYR B C 1
ATOM 1438 O O . TYR B 1 95 ? -20.719 -13.148 20.25 1 34.06 95 TYR B O 1
ATOM 1446 N N . GLY B 1 96 ? -20.562 -15.094 20.344 1 25.83 96 GLY B N 1
ATOM 1447 C CA . GLY B 1 96 ? -21.828 -15.406 20.969 1 25.83 96 GLY B CA 1
ATOM 1448 C C . GLY B 1 96 ? -21.969 -14.836 22.359 1 25.83 96 GLY B C 1
ATOM 1449 O O . GLY B 1 96 ? -20.984 -14.742 23.094 1 25.83 96 GLY B O 1
ATOM 1450 N N . LYS B 1 97 ? -23.438 -14.453 22.891 1 22.3 97 LYS B N 1
ATOM 1451 C CA . LYS B 1 97 ? -24.203 -14.555 24.125 1 22.3 97 LYS B CA 1
ATOM 1452 C C . LYS B 1 97 ? -24.062 -15.938 24.75 1 22.3 97 LYS B C 1
ATOM 1454 O O . LYS B 1 97 ? -24.172 -16.953 24.062 1 22.3 97 LYS B O 1
#

Solvent-accessible surface area (backbone atoms only — not comparable to full-atom values): 11840 Å² total; per-residue (Å²): 130,82,78,70,71,82,77,69,49,72,78,75,62,69,67,79,85,69,52,73,88,44,58,89,51,61,45,62,41,59,80,53,95,80,35,62,38,45,27,36,72,46,98,87,38,76,43,51,51,47,52,31,34,97,80,65,80,45,60,36,57,31,61,82,67,75,32,48,69,71,56,38,32,46,37,45,25,52,36,51,51,41,49,38,54,46,60,59,63,46,68,72,71,73,79,69,140,129,82,79,71,68,78,78,68,49,72,79,75,64,70,66,80,83,71,51,71,87,44,58,88,52,61,43,63,41,59,77,54,95,81,36,60,36,45,26,36,74,49,97,88,38,76,44,51,52,48,51,33,34,98,79,63,80,45,61,37,57,32,62,82,68,74,34,49,70,70,56,37,32,47,37,44,25,52,35,50,52,40,49,37,55,45,60,60,63,48,68,74,74,73,78,72,138

Foldseek 3Di:
DPPPPPQDDPVNLVQPDQDPVCVPQKHWDCPPPNWIAIAGDAPNQGDLQQQADSVNPDGDDNVVRPDDPVNNVSSVVSRVVRVVVVVVPPPPPCPDD/DPPPDPQDDPVNLVQPDQDPVCVPQKHWDCPPPNWIAIAGDAPNQGDLQQQADSVNPDGDDNVVRPDDPVNNVSSVVSRVVRVVVVVVPPPPPCPDD

Sequence (194 aa):
MQQQSPTVSIDDLDLPGVPDSLRGRLEVDTSAEGHSQIGIVHDGVLITAPYYDVGMTGRAEPNEYGLTIAEADFLVAANERLTVEYASRAPAADYGKMQQQSPTVSIDDLDLPGVPDSLRGRLEVDTSAEGHSQIGIVHDGVLITAPYYDVGMTGRAEPNEYGLTIAEADFLVAANERLTVEYASRAPAADYGK

Organism: NCBI:txid488447

Radius of gyration: 18.48 Å; Cα contacts (8 Å, |Δi|>4): 242; chains: 2; bounding box: 51×69×44 Å

Secondary structure (DSSP, 8-state):
---------GGGGT-TT--GGGTTTEEEE-SSTTS-EEEEEETTEEES-TTB-TTSSSB--GGGGT--HHHHHHHHHHHHHHHHHHHHHS-------/---------GGGG--TT--GGGTTTEEEE-SSTTS-EEEEEETTEEES-TTB-TTSSSB--GGGGT--HHHHHHHHHHHHHHHHHHHHHS-------